Protein AF-A0A4R1ESP0-F1 (afdb_monomer)

Structure (mmCIF, N/CA/C/O backbone):
data_AF-A0A4R1ESP0-F1
#
_entry.id   AF-A0A4R1ESP0-F1
#
loop_
_atom_site.group_PDB
_atom_site.id
_atom_site.type_symbol
_atom_site.label_atom_id
_atom_site.label_alt_id
_atom_site.label_comp_id
_atom_site.label_asym_id
_atom_site.label_entity_id
_atom_site.label_seq_id
_atom_site.pdbx_PDB_ins_code
_atom_site.Cartn_x
_atom_site.Cartn_y
_atom_site.Cartn_z
_atom_site.occupancy
_atom_site.B_iso_or_equiv
_atom_site.auth_seq_id
_atom_site.auth_comp_id
_atom_site.auth_asym_id
_atom_site.auth_atom_id
_atom_site.pdbx_PDB_model_num
ATOM 1 N N . MET A 1 1 ? 16.775 32.752 41.815 1.00 28.47 1 MET A N 1
ATOM 2 C CA . MET A 1 1 ? 18.187 32.297 41.786 1.00 28.47 1 MET A CA 1
ATOM 3 C C . MET A 1 1 ? 18.233 30.816 42.140 1.00 28.47 1 MET A C 1
ATOM 5 O O . MET A 1 1 ? 17.431 30.456 42.991 1.00 28.47 1 MET A O 1
ATOM 9 N N . PRO A 1 2 ? 19.160 29.985 41.626 1.00 35.84 2 PRO A N 1
ATOM 10 C CA . PRO A 1 2 ? 20.101 30.168 40.523 1.00 35.84 2 PRO A CA 1
ATOM 11 C C . PRO A 1 2 ? 20.042 29.035 39.467 1.00 35.84 2 PRO A C 1
ATOM 13 O O . PRO A 1 2 ? 19.255 28.099 39.529 1.00 35.84 2 PRO A O 1
ATOM 16 N N . SER A 1 3 ? 20.911 29.221 38.482 1.00 27.38 3 SER A N 1
ATOM 17 C CA . SER A 1 3 ? 21.146 28.508 37.234 1.00 27.38 3 SER A CA 1
ATOM 18 C C . SER A 1 3 ? 22.164 27.353 37.352 1.00 27.38 3 SER A C 1
ATOM 20 O O . SER A 1 3 ? 23.021 27.380 38.230 1.00 27.38 3 SER A O 1
ATOM 22 N N . LEU A 1 4 ? 22.123 26.459 36.348 1.00 31.16 4 LEU A N 1
ATOM 23 C CA . LEU A 1 4 ? 23.195 25.604 35.793 1.00 31.16 4 LEU A CA 1
ATOM 24 C C . LEU A 1 4 ? 23.800 24.481 36.658 1.00 31.16 4 LEU A C 1
ATOM 26 O O . LEU A 1 4 ? 24.431 24.729 37.680 1.00 31.16 4 LEU A O 1
ATOM 30 N N . LYS A 1 5 ? 23.846 23.273 36.070 1.00 34.59 5 LYS A N 1
ATOM 31 C CA . LYS A 1 5 ? 25.120 22.552 35.881 1.00 34.59 5 LYS A CA 1
ATOM 32 C C . LYS A 1 5 ? 25.080 21.577 34.699 1.00 34.59 5 LYS A C 1
ATOM 34 O O . LYS A 1 5 ? 24.430 20.540 34.720 1.00 34.59 5 LYS A O 1
ATOM 39 N N . VAL A 1 6 ? 25.839 21.969 33.681 1.00 31.83 6 VAL A N 1
ATOM 40 C CA . VAL A 1 6 ? 26.374 21.171 32.576 1.00 31.83 6 VAL A CA 1
ATOM 41 C C . VAL A 1 6 ? 27.380 20.165 33.142 1.00 31.83 6 VAL A C 1
ATOM 43 O O . VAL A 1 6 ? 28.264 20.564 33.900 1.00 31.83 6 VAL A O 1
ATOM 46 N N . PHE A 1 7 ? 27.308 18.896 32.734 1.00 31.62 7 PHE A N 1
ATOM 47 C CA . PHE A 1 7 ? 28.414 17.951 32.908 1.00 31.62 7 PHE A CA 1
ATOM 48 C C . PHE A 1 7 ? 29.087 17.682 31.562 1.00 31.62 7 PHE A C 1
ATOM 50 O O . PHE A 1 7 ? 28.579 16.978 30.697 1.00 31.62 7 PHE A O 1
ATOM 57 N N . SER A 1 8 ? 30.261 18.294 31.417 1.00 28.61 8 SER A N 1
ATOM 58 C CA . SER A 1 8 ? 31.272 18.011 30.406 1.00 28.61 8 SER A CA 1
ATOM 59 C C . SER A 1 8 ? 32.359 17.166 31.065 1.00 28.61 8 SER A C 1
ATOM 61 O O . SER A 1 8 ? 32.953 17.608 32.053 1.00 28.61 8 SER A O 1
ATOM 63 N N . HIS A 1 9 ? 32.708 16.024 30.476 1.00 32.12 9 HIS A N 1
ATOM 64 C CA . HIS A 1 9 ? 33.985 15.367 30.746 1.00 32.12 9 HIS A CA 1
ATOM 65 C C . HIS A 1 9 ? 34.772 15.159 29.450 1.00 32.12 9 HIS A C 1
ATOM 67 O O . HIS A 1 9 ? 34.450 14.334 28.601 1.00 32.12 9 HIS A O 1
ATOM 73 N N . LYS A 1 10 ? 35.834 15.963 29.323 1.00 32.88 10 LYS A N 1
ATOM 74 C CA . LYS A 1 10 ? 36.959 15.775 28.407 1.00 32.88 10 LYS A CA 1
ATOM 75 C C . LYS A 1 10 ? 37.980 14.810 29.029 1.00 32.88 10 LYS A C 1
ATOM 77 O O . LYS A 1 10 ? 38.375 14.999 30.171 1.00 32.88 10 LYS A O 1
ATOM 82 N N . LYS A 1 11 ? 38.443 13.881 28.184 1.00 34.72 11 LYS A N 1
ATOM 83 C CA . LYS A 1 11 ? 39.825 13.401 27.930 1.00 34.72 11 LYS A CA 1
ATOM 84 C C . LYS A 1 11 ? 40.811 13.152 29.091 1.00 34.72 11 LYS A C 1
ATOM 86 O O . LYS A 1 11 ? 41.182 14.069 29.813 1.00 34.72 11 LYS A O 1
ATOM 91 N N . LYS A 1 12 ? 41.454 11.975 29.025 1.00 32.53 12 LYS A N 1
ATOM 92 C CA . LYS A 1 12 ? 42.849 11.697 29.444 1.00 32.53 12 LYS A CA 1
ATOM 93 C C . LYS A 1 12 ? 43.372 10.502 28.607 1.00 32.53 12 LYS A C 1
ATOM 95 O O . LYS A 1 12 ? 42.794 9.432 28.699 1.00 32.53 12 LYS A O 1
ATOM 100 N N . THR A 1 13 ? 44.052 10.714 27.472 1.00 32.06 13 THR A N 1
ATOM 101 C CA . THR A 1 13 ? 45.517 10.788 27.202 1.00 32.06 13 THR A CA 1
ATOM 102 C C . THR A 1 13 ? 46.357 9.516 27.423 1.00 32.06 13 THR A C 1
ATOM 104 O O . THR A 1 13 ? 46.515 9.108 28.567 1.00 32.06 13 THR A O 1
ATOM 107 N N . LYS A 1 14 ? 47.008 9.101 26.312 1.00 35.00 14 LYS A N 1
ATOM 108 C CA . LYS A 1 14 ? 48.384 8.570 26.100 1.00 35.00 14 LYS A CA 1
ATOM 109 C C . LYS A 1 14 ? 48.759 7.196 26.687 1.00 35.00 14 LYS A C 1
ATOM 111 O O . LYS A 1 14 ? 48.628 6.988 27.879 1.00 35.00 14 LYS A O 1
ATOM 116 N N . GLU A 1 15 ? 49.082 6.191 25.861 1.00 32.16 15 GLU A N 1
ATOM 117 C CA . GLU A 1 15 ? 50.295 5.968 25.022 1.00 32.16 15 GLU A CA 1
ATOM 118 C C . GLU A 1 15 ? 51.408 5.251 25.807 1.00 32.16 15 GLU A C 1
ATOM 120 O O . GLU A 1 15 ? 51.924 5.813 26.765 1.00 32.16 15 GLU A O 1
ATOM 125 N N . LEU A 1 16 ? 51.765 4.030 25.377 1.00 31.88 16 LEU A N 1
ATOM 126 C CA . LEU A 1 16 ? 53.093 3.400 25.457 1.00 31.88 16 LEU A CA 1
ATOM 127 C C . LEU A 1 16 ? 53.094 2.095 24.633 1.00 31.88 16 LEU A C 1
ATOM 129 O O . LEU A 1 16 ? 52.047 1.550 24.296 1.00 31.88 16 LEU A O 1
ATOM 133 N N . ALA A 1 17 ? 54.287 1.685 24.220 1.00 33.38 17 ALA A N 1
ATOM 134 C CA . ALA A 1 17 ? 54.609 1.156 22.902 1.00 33.38 17 ALA A CA 1
ATOM 135 C C . ALA A 1 17 ? 55.125 -0.299 22.908 1.00 33.38 17 ALA A C 1
ATOM 137 O O . ALA A 1 17 ? 55.622 -0.753 23.928 1.00 33.38 17 ALA A O 1
ATOM 138 N N . LYS A 1 18 ? 55.100 -0.908 21.704 1.00 32.44 18 LYS A N 1
ATOM 139 C CA . LYS A 1 18 ? 56.010 -1.925 21.110 1.00 32.44 18 LYS A CA 1
ATOM 140 C C . LYS A 1 18 ? 56.284 -3.232 21.880 1.00 32.44 18 LYS A C 1
ATOM 142 O O . LYS A 1 18 ? 56.893 -3.181 22.932 1.00 32.44 18 LYS A O 1
ATOM 147 N N . GLU A 1 19 ? 56.059 -4.385 21.229 1.00 28.55 19 GLU A N 1
ATOM 148 C CA . GLU A 1 19 ? 57.146 -5.203 20.639 1.00 28.55 19 GLU A CA 1
ATOM 149 C C . GLU A 1 19 ? 56.664 -6.416 19.806 1.00 28.55 19 GLU A C 1
ATOM 151 O O . GLU A 1 19 ? 55.601 -6.974 20.049 1.00 28.55 19 GLU A O 1
ATOM 156 N N . SER A 1 20 ? 57.538 -6.815 18.868 1.00 33.22 20 SER A N 1
ATOM 157 C CA . SER A 1 20 ? 57.688 -8.117 18.180 1.00 33.22 20 SER A CA 1
ATOM 158 C C . SER A 1 20 ? 56.810 -8.516 16.980 1.00 33.22 20 SER A C 1
ATOM 160 O O . SER A 1 20 ? 55.820 -9.229 17.078 1.00 33.22 20 SER A O 1
ATOM 162 N N . ALA A 1 21 ? 57.270 -8.060 15.810 1.00 30.75 21 ALA A N 1
ATOM 163 C CA . ALA A 1 21 ? 57.920 -8.839 14.740 1.00 30.75 21 ALA A CA 1
ATOM 164 C C . ALA A 1 21 ? 57.450 -10.269 14.357 1.00 30.75 21 ALA A C 1
ATOM 166 O O . ALA A 1 21 ? 57.444 -11.195 15.160 1.00 30.75 21 ALA A O 1
ATOM 167 N N . ASN A 1 22 ? 57.337 -10.416 13.027 1.00 28.16 22 ASN A N 1
ATOM 168 C CA . ASN A 1 22 ? 57.561 -11.592 12.171 1.00 28.16 22 ASN A CA 1
ATOM 169 C C . ASN A 1 22 ? 56.450 -12.645 12.027 1.00 28.16 22 ASN A C 1
ATOM 171 O O . ASN A 1 22 ? 56.360 -13.595 12.794 1.00 28.16 22 ASN A O 1
ATOM 175 N N . ASN A 1 23 ? 55.748 -12.590 10.887 1.00 30.38 23 ASN A N 1
ATOM 176 C CA . ASN A 1 23 ? 55.865 -13.673 9.905 1.00 30.38 23 ASN A CA 1
ATOM 177 C C . ASN A 1 23 ? 55.395 -13.249 8.506 1.00 30.38 23 ASN A C 1
ATOM 179 O O . ASN A 1 23 ? 54.219 -13.009 8.244 1.00 30.38 23 ASN A O 1
ATOM 183 N N . THR A 1 24 ? 56.363 -13.187 7.600 1.00 31.84 24 THR A N 1
ATOM 184 C CA . THR A 1 24 ? 56.217 -13.104 6.151 1.00 31.84 24 THR A CA 1
ATOM 185 C C . THR A 1 24 ? 55.880 -14.496 5.617 1.00 31.84 24 THR A C 1
ATOM 187 O O . THR A 1 24 ? 56.716 -15.392 5.673 1.00 31.84 24 THR A O 1
ATOM 190 N N . VAL A 1 25 ? 54.696 -14.675 5.028 1.00 35.34 25 VAL A N 1
ATOM 191 C CA . VAL A 1 25 ? 54.471 -15.731 4.031 1.00 35.34 25 VAL A CA 1
ATOM 192 C C . VAL A 1 25 ? 53.884 -15.084 2.789 1.00 35.34 25 VAL A C 1
ATOM 194 O O . VAL A 1 25 ? 52.720 -14.699 2.727 1.00 35.34 25 VAL A O 1
ATOM 197 N N . SER A 1 26 ? 54.760 -14.953 1.799 1.00 36.22 26 SER A N 1
ATOM 198 C CA . SER A 1 26 ? 54.426 -14.669 0.415 1.00 36.22 26 SER A CA 1
ATOM 199 C C . SER A 1 26 ? 53.521 -15.782 -0.111 1.00 36.22 26 SER A C 1
ATOM 201 O O . SER A 1 26 ? 53.930 -16.939 -0.191 1.00 36.22 26 SER A O 1
ATOM 203 N N . SER A 1 27 ? 52.288 -15.442 -0.472 1.00 33.88 27 SER A N 1
ATOM 204 C CA . SER A 1 27 ? 51.455 -16.280 -1.328 1.00 33.88 27 SER A CA 1
ATOM 205 C C . SER A 1 27 ? 50.802 -15.387 -2.380 1.00 33.88 27 SER A C 1
ATOM 207 O O . SER A 1 27 ? 50.109 -14.419 -2.079 1.00 33.88 27 SER A O 1
ATOM 209 N N . LYS A 1 28 ? 51.138 -15.678 -3.641 1.00 37.50 28 LYS A N 1
ATOM 210 C CA . LYS A 1 28 ? 50.575 -15.074 -4.853 1.00 37.50 28 LYS A CA 1
ATOM 211 C C . LYS A 1 28 ? 49.040 -15.045 -4.773 1.00 37.50 28 LYS A C 1
ATOM 213 O O . LYS A 1 28 ? 48.468 -16.043 -4.336 1.00 37.50 28 LYS A O 1
ATOM 218 N N . PRO A 1 29 ? 48.355 -14.004 -5.282 1.00 34.47 29 PRO A N 1
ATOM 219 C CA . PRO A 1 29 ? 46.924 -14.105 -5.501 1.00 34.47 29 PRO A CA 1
ATOM 220 C C . PRO A 1 29 ? 46.692 -15.055 -6.681 1.00 34.47 29 PRO A C 1
ATOM 222 O O . PRO A 1 29 ? 46.910 -14.714 -7.845 1.00 34.47 29 PRO A O 1
ATOM 225 N N . SER A 1 30 ? 46.296 -16.283 -6.360 1.00 34.91 30 SER A N 1
ATOM 226 C CA . SER A 1 30 ? 45.742 -17.231 -7.317 1.00 34.91 30 SER A CA 1
ATOM 227 C C . SER A 1 30 ? 44.470 -16.638 -7.912 1.00 34.91 30 SER A C 1
ATOM 229 O O . SER A 1 30 ? 43.507 -16.352 -7.202 1.00 34.91 30 SER A O 1
ATOM 231 N N . ILE A 1 31 ? 44.474 -16.461 -9.230 1.00 47.09 31 ILE A N 1
ATOM 232 C CA . ILE A 1 31 ? 43.296 -16.126 -10.024 1.00 47.09 31 ILE A CA 1
ATOM 233 C C . ILE A 1 31 ? 42.373 -17.352 -10.004 1.00 47.09 31 ILE A C 1
ATOM 235 O O . ILE A 1 31 ? 42.454 -18.242 -10.841 1.00 47.09 31 ILE A O 1
ATOM 239 N N . SER A 1 32 ? 41.502 -17.406 -9.007 1.00 40.41 32 SER A N 1
ATOM 240 C CA . SER A 1 32 ? 40.233 -18.128 -9.040 1.00 40.41 32 SER A CA 1
ATOM 241 C C . SER A 1 32 ? 39.249 -17.151 -8.404 1.00 40.41 32 SER A C 1
ATOM 243 O O . SER A 1 32 ? 39.500 -16.678 -7.305 1.00 40.41 32 SER A O 1
ATOM 245 N N . ASN A 1 33 ? 38.154 -16.730 -9.022 1.00 47.25 33 ASN A N 1
ATOM 246 C CA . ASN A 1 33 ? 37.056 -17.619 -9.338 1.00 47.25 33 ASN A CA 1
ATOM 247 C C . ASN A 1 33 ? 36.011 -16.825 -10.159 1.00 47.25 33 ASN A C 1
ATOM 249 O O . ASN A 1 33 ? 35.092 -16.231 -9.601 1.00 47.25 33 ASN A O 1
ATOM 253 N N . SER A 1 34 ? 36.160 -16.757 -11.489 1.00 47.16 34 SER A N 1
ATOM 254 C CA . SER A 1 34 ? 35.181 -16.058 -12.352 1.00 47.16 34 SER A CA 1
ATOM 255 C C . SER A 1 34 ? 33.814 -16.763 -12.374 1.00 47.16 34 SER A C 1
ATOM 257 O O . SER A 1 34 ? 32.800 -16.128 -12.654 1.00 47.16 34 SER A O 1
ATOM 259 N N . ASN A 1 35 ? 33.775 -18.054 -12.030 1.00 45.94 35 ASN A N 1
ATOM 260 C CA . ASN A 1 35 ? 32.562 -18.867 -12.067 1.00 45.94 35 ASN A CA 1
ATOM 261 C C . ASN A 1 35 ? 31.678 -18.675 -10.824 1.00 45.94 35 ASN A C 1
ATOM 263 O O . ASN A 1 35 ? 30.461 -18.650 -10.975 1.00 45.94 35 ASN A O 1
ATOM 267 N N . ASN A 1 36 ? 32.251 -18.441 -9.634 1.00 45.34 36 ASN A N 1
ATOM 268 C CA . ASN A 1 36 ? 31.446 -18.058 -8.462 1.00 45.34 36 ASN A CA 1
ATOM 269 C C . ASN A 1 36 ? 30.849 -16.659 -8.617 1.00 45.34 36 ASN A C 1
ATOM 271 O O . ASN A 1 36 ? 29.662 -16.498 -8.379 1.00 45.34 36 ASN A O 1
ATOM 275 N N . LEU A 1 37 ? 31.605 -15.688 -9.147 1.00 46.28 37 LEU A N 1
ATOM 276 C CA . LEU A 1 37 ? 31.063 -14.347 -9.389 1.00 46.28 37 LEU A CA 1
ATOM 277 C C . LEU A 1 37 ? 29.878 -14.372 -10.367 1.00 46.28 37 LEU A C 1
ATOM 279 O O . LEU A 1 37 ? 28.901 -13.669 -10.161 1.00 46.28 37 LEU A O 1
ATOM 283 N N . LYS A 1 38 ? 29.933 -15.197 -11.422 1.00 40.41 38 LYS A N 1
ATOM 284 C CA . LYS A 1 38 ? 28.825 -15.346 -12.383 1.00 40.41 38 LYS A CA 1
ATOM 285 C C . LYS A 1 38 ? 27.602 -16.041 -11.785 1.00 40.41 38 LYS A C 1
ATOM 287 O O . LYS A 1 38 ? 26.488 -15.679 -12.144 1.00 40.41 38 LYS A O 1
ATOM 292 N N . ASN A 1 39 ? 27.797 -17.004 -10.887 1.00 44.19 39 ASN A N 1
ATOM 293 C CA . ASN A 1 39 ? 26.696 -17.677 -10.197 1.00 44.19 39 ASN A CA 1
ATOM 294 C C . ASN A 1 39 ? 26.052 -16.769 -9.141 1.00 44.19 39 ASN A C 1
ATOM 296 O O . ASN A 1 39 ? 24.829 -16.737 -9.050 1.00 44.19 39 ASN A O 1
ATOM 300 N N . ASP A 1 40 ? 26.848 -15.958 -8.442 1.00 49.91 40 ASP A N 1
ATOM 301 C CA . ASP A 1 40 ? 26.355 -14.936 -7.518 1.00 49.91 40 ASP A CA 1
ATOM 302 C C . ASP A 1 40 ? 25.600 -13.837 -8.281 1.00 49.91 40 ASP A C 1
ATOM 304 O O . ASP A 1 40 ? 24.477 -13.501 -7.915 1.00 49.91 40 ASP A O 1
ATOM 308 N N . ILE A 1 41 ? 26.146 -13.357 -9.408 1.00 48.94 41 ILE A N 1
ATOM 309 C CA . ILE A 1 41 ? 25.494 -12.381 -10.299 1.00 48.94 41 ILE A CA 1
ATOM 310 C C . ILE A 1 41 ? 24.185 -12.946 -10.871 1.00 48.94 41 ILE A C 1
ATOM 312 O O . ILE A 1 41 ? 23.177 -12.247 -10.857 1.00 48.94 41 ILE A O 1
ATOM 316 N N . ASN A 1 42 ? 24.160 -14.209 -11.310 1.00 44.03 42 ASN A N 1
ATOM 317 C CA . ASN A 1 42 ? 22.938 -14.862 -11.792 1.00 44.03 42 ASN A CA 1
ATOM 318 C C . ASN A 1 42 ? 21.911 -15.114 -10.675 1.00 44.03 42 ASN A C 1
ATOM 320 O O . ASN A 1 42 ? 20.721 -15.131 -10.966 1.00 44.03 42 ASN A O 1
ATOM 324 N N . SER A 1 43 ? 22.338 -15.268 -9.414 1.00 48.41 43 SER A N 1
ATOM 325 C CA . SER A 1 43 ? 21.419 -15.331 -8.265 1.00 48.41 43 SER A CA 1
ATOM 326 C C . SER A 1 43 ? 20.850 -13.956 -7.871 1.00 48.41 43 SER A C 1
ATOM 328 O O . SER A 1 43 ? 19.800 -13.888 -7.243 1.00 48.41 43 SER A O 1
ATOM 330 N N . ILE A 1 44 ? 21.516 -12.868 -8.284 1.00 53.06 44 ILE A N 1
ATOM 331 C CA . ILE A 1 44 ? 21.120 -11.465 -8.051 1.00 53.06 44 ILE A CA 1
ATOM 332 C C . ILE A 1 44 ? 20.306 -10.893 -9.235 1.00 53.06 44 ILE A C 1
ATOM 334 O O . ILE A 1 44 ? 19.610 -9.885 -9.100 1.00 53.06 44 ILE A O 1
ATOM 338 N N . LEU A 1 45 ? 20.353 -11.534 -10.407 1.00 54.47 45 LEU A N 1
ATOM 339 C CA . LEU A 1 45 ? 19.563 -11.172 -11.585 1.00 54.47 45 LEU A CA 1
ATOM 340 C C . LEU A 1 45 ? 18.108 -11.623 -11.399 1.00 54.47 45 LEU A C 1
ATOM 342 O O . LEU A 1 45 ? 17.712 -12.713 -11.812 1.00 54.47 45 LEU A O 1
ATOM 346 N N . HIS A 1 46 ? 17.287 -10.757 -10.802 1.00 67.69 46 HIS A N 1
ATOM 347 C CA . HIS A 1 46 ? 15.839 -10.936 -10.829 1.00 67.69 46 HIS A CA 1
ATOM 348 C C . HIS A 1 46 ? 15.381 -10.939 -12.286 1.00 67.69 46 HIS A C 1
ATOM 350 O O . HIS A 1 46 ? 15.556 -9.960 -13.011 1.00 67.69 46 HIS A O 1
ATOM 356 N N . THR A 1 47 ? 14.840 -12.066 -12.733 1.00 82.38 47 THR A N 1
ATOM 357 C CA . THR A 1 47 ? 14.308 -12.225 -14.084 1.00 82.38 47 THR A CA 1
ATOM 358 C C . THR A 1 47 ? 12.890 -11.672 -14.163 1.00 82.38 47 THR A C 1
ATOM 360 O O . THR A 1 47 ? 12.216 -11.458 -13.154 1.00 82.38 47 THR A O 1
ATOM 363 N N . TYR A 1 48 ? 12.441 -11.389 -15.383 1.00 88.00 48 TYR A N 1
ATOM 364 C CA . TYR A 1 48 ? 11.069 -10.958 -15.610 1.00 88.00 48 TYR A CA 1
ATOM 365 C C . TYR A 1 48 ? 10.087 -12.071 -15.203 1.00 88.00 48 TYR A C 1
ATOM 367 O O . TYR A 1 48 ? 10.211 -13.201 -15.671 1.00 88.00 48 TYR A O 1
ATOM 375 N N . ASP A 1 49 ? 9.088 -11.739 -14.387 1.00 91.94 49 ASP A N 1
ATOM 376 C CA . ASP A 1 49 ? 8.017 -12.630 -13.950 1.00 91.94 49 ASP A CA 1
ATOM 377 C C . ASP A 1 49 ? 6.670 -12.125 -14.484 1.00 91.94 49 ASP A C 1
ATOM 379 O O . ASP A 1 49 ? 6.171 -11.063 -14.109 1.00 91.94 49 ASP A O 1
ATOM 383 N N . VAL A 1 50 ? 6.058 -12.928 -15.355 1.00 91.38 50 VAL A N 1
ATOM 384 C CA . VAL A 1 50 ? 4.751 -12.651 -15.971 1.00 91.38 50 VAL A CA 1
ATOM 385 C C . VAL A 1 50 ? 3.604 -12.577 -1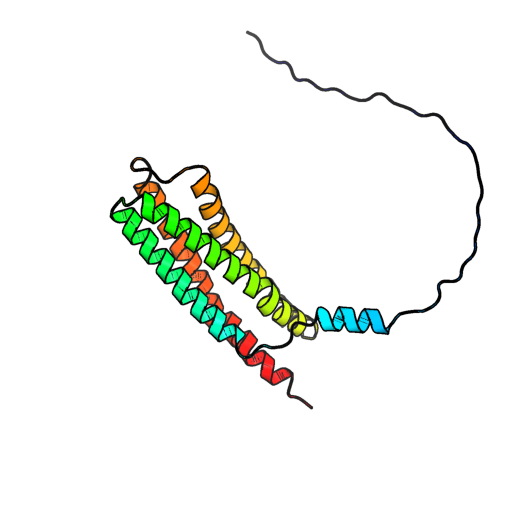4.960 1.00 91.38 50 VAL A C 1
ATOM 387 O O . VAL A 1 50 ? 2.599 -11.929 -15.243 1.00 91.38 50 VAL A O 1
ATOM 390 N N . SER A 1 51 ? 3.733 -13.244 -13.812 1.00 94.19 51 SER A N 1
ATOM 391 C CA . SER A 1 51 ? 2.696 -13.336 -12.780 1.00 94.19 51 SER A CA 1
ATOM 392 C C . SER A 1 51 ? 2.783 -12.227 -11.732 1.00 94.19 51 SER A C 1
ATOM 394 O O . SER A 1 51 ? 1.789 -11.957 -11.060 1.00 94.19 51 SER A O 1
ATOM 396 N N . LEU A 1 52 ? 3.930 -11.539 -11.640 1.00 95.81 52 LEU A N 1
ATOM 397 C CA . LEU A 1 52 ? 4.219 -10.564 -10.586 1.00 95.81 52 LEU A CA 1
ATOM 398 C C . LEU A 1 52 ? 3.160 -9.467 -10.498 1.00 95.81 52 LEU A C 1
ATOM 400 O O . LEU A 1 52 ? 2.656 -9.191 -9.418 1.00 95.81 52 LEU A O 1
ATOM 404 N N . ILE A 1 53 ? 2.797 -8.861 -11.629 1.00 97.00 53 ILE A N 1
ATOM 405 C CA . ILE A 1 53 ? 1.834 -7.756 -11.609 1.00 97.00 53 ILE A CA 1
ATOM 406 C C . ILE A 1 53 ? 0.447 -8.224 -11.163 1.00 97.00 53 ILE A C 1
ATOM 408 O O . ILE A 1 53 ? -0.201 -7.523 -10.400 1.00 97.00 53 ILE A O 1
ATOM 412 N N . GLY A 1 54 ? 0.010 -9.412 -11.588 1.00 97.25 54 GLY A N 1
ATOM 413 C CA . GLY A 1 54 ? -1.280 -9.948 -11.149 1.00 97.25 54 GLY A CA 1
ATOM 414 C C . GLY A 1 54 ? -1.310 -10.247 -9.647 1.00 97.25 54 GLY A C 1
ATOM 415 O O . GLY A 1 54 ? -2.342 -10.055 -9.013 1.00 97.25 54 GLY A O 1
ATOM 416 N N . ALA A 1 55 ? -0.181 -10.677 -9.073 1.00 97.56 55 ALA A N 1
ATOM 417 C CA . ALA A 1 55 ? -0.053 -10.857 -7.629 1.00 97.56 55 ALA A CA 1
ATOM 418 C C . ALA A 1 55 ? -0.145 -9.513 -6.885 1.00 97.56 55 ALA A C 1
ATOM 420 O O . ALA A 1 55 ? -0.973 -9.381 -5.994 1.00 97.56 55 ALA A O 1
ATOM 421 N N . LEU A 1 56 ? 0.610 -8.498 -7.319 1.00 98.25 56 LEU A N 1
ATOM 422 C CA . LEU A 1 56 ? 0.598 -7.168 -6.697 1.00 98.25 56 LEU A CA 1
ATOM 423 C C . LEU A 1 56 ? -0.769 -6.462 -6.808 1.00 98.25 56 LEU A C 1
ATOM 425 O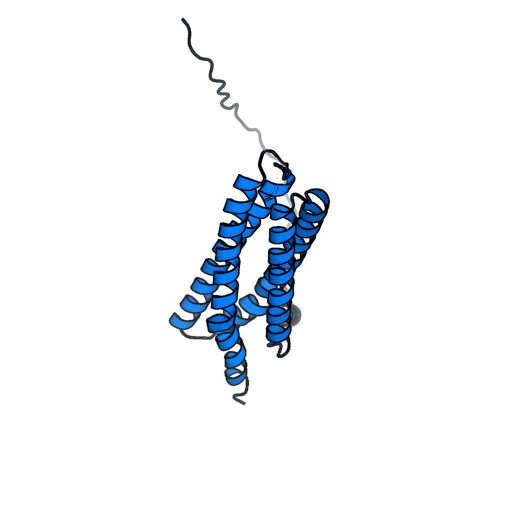 O . LEU A 1 56 ? -1.242 -5.863 -5.848 1.00 98.25 56 LEU A O 1
ATOM 429 N N . GLU A 1 57 ? -1.449 -6.578 -7.954 1.00 98.44 57 GLU A N 1
ATOM 430 C CA . GLU A 1 57 ? -2.822 -6.074 -8.133 1.00 98.44 57 GLU A CA 1
ATOM 431 C C . GLU A 1 57 ? -3.804 -6.783 -7.174 1.00 98.44 57 GLU A C 1
ATOM 433 O O . GLU A 1 57 ? -4.724 -6.163 -6.637 1.00 98.44 57 GLU A O 1
ATOM 438 N N . ASN A 1 58 ? -3.612 -8.080 -6.909 1.00 98.31 58 ASN A N 1
ATOM 439 C CA . ASN A 1 58 ? -4.407 -8.795 -5.912 1.00 98.31 58 ASN A CA 1
ATOM 440 C C . ASN A 1 58 ? -4.085 -8.336 -4.480 1.00 98.31 58 ASN A C 1
ATOM 442 O O . ASN A 1 58 ? -5.010 -8.162 -3.685 1.00 98.31 58 ASN A O 1
ATOM 446 N N . ASP A 1 59 ? -2.815 -8.085 -4.162 1.00 98.38 59 ASP A N 1
ATOM 447 C CA . ASP A 1 59 ? -2.401 -7.553 -2.860 1.00 98.38 59 ASP A CA 1
ATOM 448 C C . ASP A 1 59 ? -3.058 -6.187 -2.601 1.00 98.38 59 ASP A C 1
ATOM 450 O O . ASP A 1 59 ? -3.634 -5.972 -1.532 1.00 98.38 59 ASP A O 1
ATOM 454 N N . HIS A 1 60 ? -3.123 -5.303 -3.607 1.00 98.56 60 HIS A N 1
ATOM 455 C CA . HIS A 1 60 ? -3.861 -4.035 -3.519 1.00 98.56 60 HIS A CA 1
ATOM 456 C C . HIS A 1 60 ? -5.332 -4.224 -3.129 1.00 98.56 60 HIS A C 1
ATOM 458 O O . HIS A 1 60 ? -5.853 -3.492 -2.281 1.00 98.56 60 HIS A O 1
ATOM 464 N N . ILE A 1 61 ? -6.015 -5.213 -3.717 1.00 98.44 61 ILE A N 1
ATOM 465 C CA . ILE A 1 61 ? -7.415 -5.518 -3.392 1.00 98.44 61 ILE A CA 1
ATOM 466 C C . ILE A 1 61 ? -7.545 -5.910 -1.917 1.00 98.44 61 ILE A C 1
ATOM 468 O O . ILE A 1 61 ? -8.439 -5.402 -1.231 1.00 98.44 61 ILE A O 1
ATOM 472 N N . GLN A 1 62 ? -6.658 -6.777 -1.419 1.00 98.44 62 GLN A N 1
ATOM 473 C CA . GLN A 1 62 ? -6.692 -7.237 -0.027 1.00 98.44 62 GLN A CA 1
ATOM 474 C C . GLN A 1 62 ? -6.373 -6.108 0.955 1.00 98.44 62 GLN A C 1
ATOM 476 O O . GLN A 1 62 ? -7.118 -5.889 1.914 1.00 98.44 62 GLN A O 1
ATOM 481 N N . ILE A 1 63 ? -5.331 -5.325 0.678 1.00 98.38 63 ILE A N 1
ATOM 482 C CA . ILE A 1 63 ? -4.924 -4.183 1.503 1.00 98.38 63 ILE A CA 1
ATOM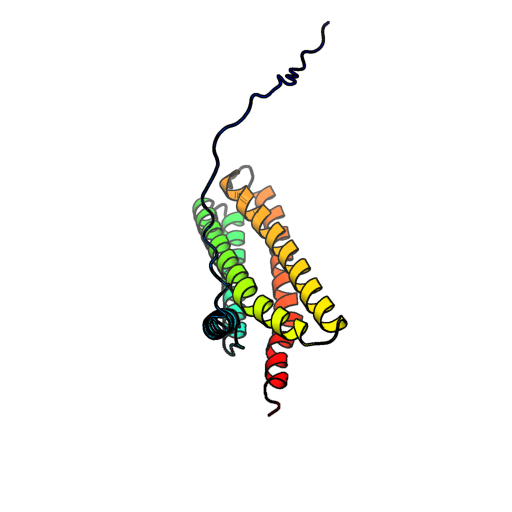 483 C C . ILE A 1 63 ? -6.060 -3.150 1.582 1.00 98.38 63 ILE A C 1
ATOM 485 O O . ILE A 1 63 ? -6.423 -2.704 2.675 1.00 98.38 63 ILE A O 1
ATOM 489 N N . MET A 1 64 ? -6.703 -2.818 0.457 1.00 98.44 64 MET A N 1
ATOM 490 C CA . MET A 1 64 ? -7.843 -1.891 0.448 1.00 98.44 64 MET A CA 1
ATOM 491 C C . MET A 1 64 ? -9.091 -2.467 1.129 1.00 98.44 64 MET A C 1
ATOM 493 O O . MET A 1 64 ? -9.891 -1.714 1.693 1.00 98.44 64 MET A O 1
ATOM 497 N N . ALA A 1 65 ? -9.291 -3.787 1.103 1.00 98.62 65 ALA A N 1
ATOM 498 C CA . ALA A 1 65 ? -10.363 -4.431 1.857 1.00 98.62 65 ALA A CA 1
ATOM 499 C C . ALA A 1 65 ? -10.132 -4.313 3.373 1.00 98.62 65 ALA A C 1
ATOM 501 O O . ALA A 1 65 ? -11.048 -3.914 4.100 1.00 98.62 65 ALA A O 1
ATOM 502 N N . LEU A 1 66 ? -8.906 -4.573 3.840 1.00 98.25 66 LEU A N 1
ATOM 503 C CA . LEU A 1 66 ? -8.506 -4.407 5.241 1.00 98.25 66 LEU A CA 1
ATOM 504 C C . LEU A 1 66 ? -8.633 -2.949 5.698 1.00 98.25 66 LEU A C 1
ATOM 506 O O . LEU A 1 66 ? -9.209 -2.689 6.754 1.00 98.25 66 LEU A O 1
ATOM 510 N N . TYR A 1 67 ? -8.209 -1.993 4.868 1.00 98.06 67 TYR A N 1
ATOM 511 C CA . TYR A 1 67 ? -8.388 -0.564 5.127 1.00 98.06 67 TYR A CA 1
ATOM 512 C C . TYR A 1 67 ? -9.862 -0.197 5.370 1.00 98.06 67 TYR A C 1
ATOM 514 O O . TYR A 1 67 ? -10.214 0.418 6.381 1.00 98.06 67 TYR A O 1
ATOM 522 N N . ARG A 1 68 ? -10.763 -0.626 4.475 1.00 98.50 68 ARG A N 1
ATOM 523 C CA . ARG A 1 68 ? -12.207 -0.356 4.599 1.00 98.50 68 ARG A CA 1
ATOM 524 C C . ARG A 1 68 ? -12.823 -1.045 5.819 1.00 98.50 68 ARG A C 1
ATOM 526 O O . ARG A 1 68 ? -13.693 -0.457 6.466 1.00 98.50 68 ARG A O 1
ATOM 533 N N . LYS A 1 69 ? -12.375 -2.264 6.138 1.00 98.38 69 LYS A N 1
ATOM 534 C CA . LYS A 1 69 ? -12.787 -3.024 7.329 1.00 98.38 69 LYS A CA 1
ATOM 535 C C . LYS A 1 69 ? -12.394 -2.285 8.612 1.00 98.38 69 LYS A C 1
ATOM 537 O O . LYS A 1 69 ? -13.273 -2.023 9.431 1.00 98.38 69 LYS A O 1
ATOM 542 N N . ALA A 1 70 ? -11.138 -1.853 8.728 1.00 96.12 70 ALA A N 1
ATOM 543 C CA . ALA A 1 70 ? -10.651 -1.060 9.858 1.00 96.12 70 ALA A CA 1
ATOM 544 C C . ALA A 1 70 ? -11.418 0.265 9.994 1.00 96.12 70 ALA A C 1
ATOM 546 O O . ALA A 1 70 ? -11.891 0.607 11.074 1.00 96.12 70 ALA A O 1
ATOM 547 N N . LEU A 1 71 ? -11.656 0.975 8.886 1.00 96.81 71 LEU A N 1
ATOM 548 C CA . LEU A 1 71 ? -12.4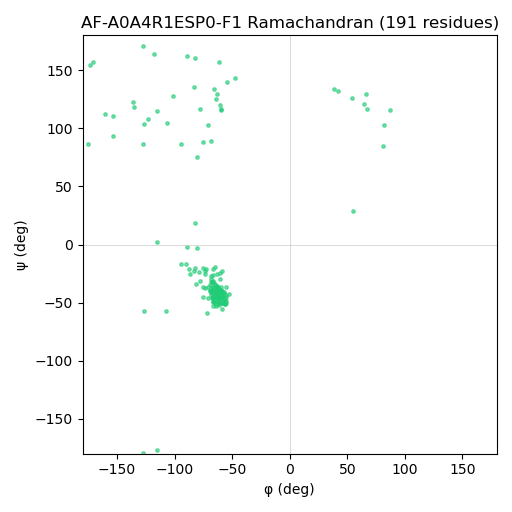72 2.192 8.881 1.00 96.81 71 LEU A CA 1
ATOM 549 C C . LEU A 1 71 ? -13.890 1.963 9.426 1.00 96.81 71 LEU A C 1
ATOM 551 O O . LEU A 1 71 ? -14.432 2.818 10.127 1.00 96.81 71 LEU A O 1
ATOM 555 N N . LYS A 1 72 ? -14.521 0.839 9.069 1.00 98.00 72 LYS A N 1
ATOM 556 C CA . LYS A 1 72 ? -15.854 0.474 9.562 1.00 98.00 72 LYS A CA 1
ATOM 557 C C . LYS A 1 72 ? -15.822 0.190 11.063 1.00 98.00 72 LYS A C 1
ATOM 559 O O . LYS A 1 72 ? -16.616 0.782 11.785 1.00 98.00 72 LYS A O 1
ATOM 564 N N . GLN A 1 73 ? -14.882 -0.633 11.520 1.00 96.25 73 GLN A N 1
ATOM 565 C CA . GLN A 1 73 ? -14.721 -0.978 12.937 1.00 96.25 73 GLN A CA 1
ATOM 566 C C . GLN A 1 73 ? -14.438 0.255 13.797 1.00 96.25 73 GLN A C 1
ATOM 568 O O . GLN A 1 73 ? -15.038 0.414 14.854 1.00 96.25 73 GLN A O 1
ATOM 573 N N . ALA A 1 74 ? -13.602 1.176 13.310 1.00 94.12 74 ALA A N 1
ATOM 574 C CA . ALA A 1 74 ? -13.322 2.430 13.996 1.00 94.12 74 ALA A CA 1
ATOM 575 C C . ALA A 1 74 ? -14.580 3.301 14.162 1.00 94.12 74 ALA A C 1
ATOM 577 O O . ALA A 1 74 ? -14.844 3.796 15.254 1.00 94.12 74 ALA A O 1
ATOM 578 N N . ARG A 1 75 ? -15.411 3.429 13.116 1.00 95.56 75 ARG A N 1
ATOM 579 C CA . ARG A 1 75 ? -16.700 4.149 13.198 1.00 95.56 75 ARG A CA 1
ATOM 580 C C . ARG A 1 75 ? -17.703 3.481 14.136 1.00 95.56 75 ARG A C 1
ATOM 582 O O . ARG A 1 75 ? -18.489 4.166 14.779 1.00 95.56 75 ARG A O 1
ATOM 589 N N . GLU A 1 76 ? -17.684 2.155 14.192 1.00 96.50 76 GLU A N 1
ATOM 590 C CA . GLU A 1 76 ? -18.530 1.351 15.081 1.00 96.50 76 GLU A CA 1
ATOM 591 C C . GLU A 1 76 ? -17.977 1.280 16.514 1.00 96.50 76 GLU A C 1
ATOM 593 O O . GLU A 1 76 ? -18.629 0.710 17.385 1.00 96.50 76 GLU A O 1
ATOM 598 N N . LYS A 1 77 ? -16.799 1.874 16.766 1.00 94.44 77 LYS A N 1
ATOM 599 C CA . LYS A 1 77 ? -16.047 1.788 18.027 1.00 94.44 77 LYS A CA 1
ATOM 600 C C . LYS A 1 77 ? -15.770 0.344 18.468 1.00 94.44 77 LYS A C 1
ATOM 602 O O . LYS A 1 77 ? -15.603 0.068 19.652 1.00 94.44 77 LYS A O 1
ATOM 607 N N . ASP A 1 78 ? -15.664 -0.580 17.514 1.00 94.81 78 ASP A N 1
ATOM 608 C CA . ASP A 1 78 ? -15.224 -1.955 17.755 1.00 94.81 78 ASP A CA 1
ATOM 609 C C . ASP A 1 78 ? -13.692 -1.996 17.846 1.00 94.81 78 ASP A C 1
ATOM 611 O O . ASP A 1 78 ? -12.982 -2.366 16.907 1.00 94.81 78 ASP A O 1
ATOM 615 N N . ILE A 1 79 ? -13.179 -1.535 18.988 1.00 90.56 79 ILE A N 1
ATOM 616 C CA . ILE A 1 79 ? -11.747 -1.321 19.218 1.00 90.56 79 ILE A CA 1
ATOM 617 C C . ILE A 1 79 ? -10.947 -2.628 19.142 1.00 90.56 79 ILE A C 1
ATOM 619 O O . ILE A 1 79 ? -9.843 -2.644 18.599 1.00 90.56 79 ILE A O 1
ATOM 623 N N . VAL A 1 80 ? -11.496 -3.733 19.653 1.00 91.25 80 VAL A N 1
ATOM 624 C CA . VAL A 1 80 ? -10.800 -5.029 19.668 1.00 91.25 80 VAL A CA 1
ATOM 625 C C . VAL A 1 80 ? -10.604 -5.538 18.242 1.00 91.25 80 VAL A C 1
ATOM 627 O O . VAL A 1 80 ? -9.483 -5.868 17.850 1.00 91.25 80 VAL A O 1
ATOM 630 N N . SER A 1 81 ? -11.667 -5.550 17.434 1.00 94.94 81 SER A N 1
ATOM 631 C CA . SER A 1 81 ? -11.561 -6.005 16.046 1.00 94.94 81 SER A CA 1
ATOM 632 C C . SER A 1 81 ? -10.743 -5.044 15.182 1.00 94.94 81 SER A C 1
ATOM 634 O O . SER A 1 81 ? -10.054 -5.491 14.259 1.00 94.94 81 SER A O 1
ATOM 636 N N . LEU A 1 82 ? -10.788 -3.740 15.485 1.00 93.12 82 LEU A N 1
ATOM 637 C CA . LEU A 1 82 ? -9.951 -2.730 14.840 1.00 93.12 82 LEU A CA 1
ATOM 638 C C . LEU A 1 82 ? -8.465 -3.038 15.036 1.00 93.12 82 LEU A C 1
ATOM 640 O O . LEU A 1 82 ? -7.728 -3.084 14.056 1.00 93.12 82 LEU A O 1
ATOM 644 N N . GLN A 1 83 ? -8.026 -3.295 16.271 1.00 89.94 83 GLN A N 1
ATOM 645 C CA . GLN A 1 83 ? -6.617 -3.584 16.562 1.00 89.94 83 GLN A CA 1
ATOM 646 C C . GLN A 1 83 ? -6.115 -4.815 15.798 1.00 89.94 83 GLN A C 1
ATOM 648 O O . GLN A 1 83 ? -5.053 -4.760 15.181 1.00 89.94 83 GLN A O 1
ATOM 653 N N . LEU A 1 84 ? -6.900 -5.896 15.768 1.00 92.31 84 LEU A N 1
ATOM 654 C CA . LEU A 1 84 ? -6.557 -7.095 14.995 1.00 92.31 84 LEU A CA 1
ATOM 655 C C . LEU A 1 84 ? -6.448 -6.791 13.495 1.00 92.31 84 LEU A C 1
ATOM 657 O O . LEU A 1 84 ? -5.485 -7.188 12.845 1.00 92.31 84 LEU A O 1
ATOM 661 N N . THR A 1 85 ? -7.395 -6.021 12.959 1.00 95.31 85 THR A N 1
ATOM 662 C CA . THR A 1 85 ? -7.407 -5.657 11.535 1.00 95.31 85 THR A CA 1
ATOM 663 C C . THR A 1 85 ? -6.242 -4.733 11.169 1.00 95.31 85 THR A C 1
ATOM 665 O O . THR A 1 85 ? -5.714 -4.831 10.066 1.00 95.31 85 THR A O 1
ATOM 668 N N . LEU A 1 86 ? -5.795 -3.862 12.079 1.00 92.69 86 LEU A N 1
ATOM 669 C CA . LEU A 1 86 ? -4.611 -3.021 11.869 1.00 92.69 86 LEU A CA 1
ATOM 670 C C . LEU A 1 86 ? -3.315 -3.838 11.828 1.00 92.69 86 LEU A C 1
ATOM 672 O O . LEU A 1 86 ? -2.436 -3.530 11.026 1.00 92.69 86 LEU A O 1
ATOM 676 N N . VAL A 1 87 ? -3.206 -4.892 12.642 1.00 91.69 87 VAL A N 1
ATOM 677 C CA . VAL A 1 87 ? -2.069 -5.827 12.586 1.00 91.69 87 VAL A CA 1
ATOM 678 C C . VAL A 1 87 ? -2.057 -6.592 11.260 1.00 91.69 87 VAL A C 1
ATOM 680 O O . VAL A 1 87 ? -1.008 -6.685 10.619 1.00 91.69 87 VAL A O 1
ATOM 683 N N . GLU A 1 88 ? -3.216 -7.094 10.823 1.00 95.25 88 GLU A N 1
ATOM 684 C CA . GLU A 1 88 ? -3.378 -7.739 9.511 1.00 95.25 88 GLU A CA 1
ATOM 685 C C . GLU A 1 88 ? -2.987 -6.778 8.378 1.00 95.25 88 GLU A C 1
ATOM 687 O O . GLU A 1 88 ? -2.135 -7.104 7.556 1.00 95.25 88 GLU A O 1
ATOM 692 N N . PHE A 1 89 ? -3.528 -5.555 8.379 1.00 95.56 89 PHE A N 1
ATOM 693 C CA . PHE A 1 89 ? -3.206 -4.522 7.392 1.00 95.56 89 PHE A CA 1
ATOM 694 C C . PHE A 1 89 ? -1.706 -4.218 7.339 1.00 95.56 89 PHE A C 1
ATOM 696 O O . PHE A 1 89 ? -1.128 -4.175 6.256 1.00 95.56 89 PHE A O 1
ATOM 703 N N . ALA A 1 90 ? -1.063 -4.027 8.494 1.00 92.38 90 ALA A N 1
ATOM 704 C CA . ALA A 1 90 ? 0.367 -3.746 8.556 1.00 92.38 90 ALA A CA 1
ATOM 705 C C . ALA A 1 90 ? 1.205 -4.899 7.986 1.00 92.38 90 ALA A C 1
ATOM 707 O O . ALA A 1 90 ? 2.208 -4.656 7.315 1.00 92.38 90 ALA A O 1
ATOM 708 N N . THR A 1 91 ? 0.782 -6.139 8.231 1.00 94.06 91 THR A N 1
ATOM 709 C CA . THR A 1 91 ? 1.446 -7.347 7.726 1.00 94.06 91 THR A CA 1
ATOM 710 C C . THR A 1 91 ? 1.332 -7.431 6.207 1.00 94.06 91 THR A C 1
ATOM 712 O O . THR A 1 91 ? 2.356 -7.507 5.532 1.00 94.06 91 THR A O 1
ATOM 715 N N . GLU A 1 92 ? 0.117 -7.331 5.662 1.00 97.00 92 GLU A N 1
ATOM 716 C CA . GLU A 1 92 ? -0.109 -7.389 4.212 1.00 97.00 92 GLU A CA 1
ATOM 717 C C . GLU A 1 92 ? 0.593 -6.241 3.482 1.00 97.00 92 GLU A C 1
ATOM 719 O O . GLU A 1 92 ? 1.276 -6.460 2.484 1.00 97.00 92 GLU A O 1
ATOM 724 N N . PHE A 1 93 ? 0.521 -5.020 4.023 1.00 96.25 93 PHE A N 1
ATOM 725 C CA . PHE A 1 93 ? 1.236 -3.884 3.448 1.00 96.25 93 PHE A CA 1
ATOM 726 C C . PHE A 1 93 ? 2.756 -4.098 3.477 1.00 96.25 93 PHE A C 1
ATOM 728 O O . PHE A 1 93 ? 3.429 -3.837 2.486 1.00 96.25 93 PHE A O 1
ATOM 735 N N . THR A 1 94 ? 3.315 -4.624 4.572 1.00 95.06 94 THR A N 1
ATOM 736 C CA . THR A 1 94 ? 4.756 -4.924 4.655 1.00 95.06 94 THR A CA 1
ATOM 737 C C . THR A 1 94 ? 5.180 -5.949 3.608 1.00 95.06 94 THR A C 1
ATOM 739 O O . THR A 1 94 ? 6.174 -5.727 2.915 1.00 95.06 94 THR A O 1
ATOM 742 N N . ASN A 1 95 ? 4.418 -7.035 3.467 1.00 96.19 95 ASN A N 1
ATOM 743 C CA . ASN A 1 95 ? 4.691 -8.080 2.483 1.00 96.19 95 ASN A CA 1
ATOM 744 C C . ASN A 1 95 ? 4.652 -7.517 1.055 1.00 96.19 95 ASN A C 1
ATOM 746 O O . ASN A 1 95 ? 5.575 -7.759 0.278 1.00 96.19 95 ASN A O 1
ATOM 750 N N . HIS A 1 96 ? 3.640 -6.705 0.734 1.00 97.50 96 HIS A N 1
ATOM 751 C CA . HIS A 1 96 ? 3.519 -6.028 -0.561 1.00 97.50 96 HIS A CA 1
ATOM 752 C C . HIS A 1 96 ? 4.755 -5.181 -0.887 1.00 97.50 96 HIS A C 1
ATOM 754 O O . HIS A 1 96 ? 5.382 -5.364 -1.932 1.00 97.50 96 HIS A O 1
ATOM 760 N N . ILE A 1 97 ? 5.175 -4.316 0.045 1.00 96.06 97 ILE A N 1
ATOM 761 C CA . ILE A 1 97 ? 6.366 -3.471 -0.140 1.00 96.06 97 ILE A CA 1
ATOM 762 C C . ILE A 1 97 ? 7.630 -4.312 -0.354 1.00 96.06 97 ILE A C 1
ATOM 764 O O . ILE A 1 97 ? 8.447 -3.973 -1.210 1.00 96.06 97 ILE A O 1
ATOM 768 N N . GLN A 1 98 ? 7.798 -5.410 0.388 1.00 95.19 98 GLN A N 1
ATOM 769 C CA . GLN A 1 98 ? 8.950 -6.304 0.226 1.00 95.19 98 GLN A CA 1
ATOM 770 C C . GLN A 1 98 ? 8.991 -6.930 -1.170 1.00 95.19 98 GLN A C 1
ATOM 772 O O . GLN A 1 98 ? 10.035 -6.903 -1.822 1.00 95.19 98 GLN A O 1
ATOM 777 N N . ILE A 1 99 ? 7.857 -7.435 -1.661 1.00 95.62 99 ILE A N 1
ATOM 778 C CA . ILE A 1 99 ? 7.759 -8.018 -3.005 1.00 95.62 99 ILE A CA 1
ATOM 779 C C . ILE A 1 99 ? 8.114 -6.971 -4.065 1.00 95.62 99 ILE A C 1
ATOM 781 O O . ILE A 1 99 ? 8.850 -7.263 -5.013 1.00 95.62 99 ILE A O 1
ATOM 785 N N . GLU A 1 100 ? 7.630 -5.741 -3.918 1.00 94.12 100 GLU A N 1
ATOM 786 C CA . GLU A 1 100 ? 7.949 -4.673 -4.858 1.00 94.12 100 GLU A CA 1
ATOM 787 C C . GLU A 1 100 ? 9.426 -4.280 -4.825 1.00 94.12 100 GLU A C 1
ATOM 789 O O . GLU A 1 100 ? 10.043 -4.161 -5.886 1.00 94.12 100 GLU A O 1
ATOM 794 N N . ASP A 1 101 ? 10.017 -4.111 -3.643 1.00 91.94 101 ASP A N 1
ATOM 795 C CA . ASP A 1 101 ? 11.428 -3.749 -3.492 1.00 91.94 101 ASP A CA 1
ATOM 796 C C . ASP A 1 101 ? 12.354 -4.829 -4.066 1.00 91.94 101 ASP A C 1
ATOM 798 O O . ASP A 1 101 ? 13.253 -4.525 -4.863 1.00 91.94 101 ASP A O 1
ATOM 802 N N . GLU A 1 102 ? 12.112 -6.088 -3.700 1.00 91.75 102 GLU A N 1
ATOM 803 C CA . GLU A 1 102 ? 12.959 -7.219 -4.073 1.00 91.75 102 GLU A CA 1
ATOM 804 C C . GLU A 1 102 ? 12.773 -7.629 -5.531 1.00 91.75 102 GLU A C 1
ATOM 806 O O . GLU A 1 102 ? 13.740 -8.003 -6.191 1.00 91.75 102 GLU A O 1
ATOM 811 N N . ARG A 1 103 ? 11.551 -7.555 -6.070 1.00 92.81 103 ARG A N 1
ATOM 812 C CA . ARG A 1 103 ? 11.246 -8.111 -7.397 1.00 92.81 103 ARG A CA 1
ATOM 813 C C . ARG A 1 103 ? 11.037 -7.023 -8.437 1.00 92.81 103 ARG A C 1
ATOM 815 O O . ARG A 1 103 ? 11.746 -6.995 -9.444 1.00 92.81 103 ARG A O 1
ATOM 822 N N . LEU A 1 104 ? 10.089 -6.116 -8.206 1.00 92.44 104 LEU A N 1
ATOM 823 C CA . LEU A 1 104 ? 9.676 -5.124 -9.201 1.00 92.44 104 LEU A CA 1
ATOM 824 C C . LEU A 1 104 ? 10.749 -4.047 -9.409 1.00 92.44 104 LEU A C 1
ATOM 826 O O . LEU A 1 104 ? 11.265 -3.874 -10.517 1.00 92.44 104 LEU A O 1
ATOM 830 N N . TYR A 1 105 ? 11.117 -3.333 -8.345 1.00 91.25 105 TYR A N 1
ATOM 831 C CA . TYR A 1 105 ? 12.096 -2.252 -8.409 1.00 91.25 105 TYR A CA 1
ATOM 832 C C . TYR A 1 105 ? 13.497 -2.764 -8.718 1.00 91.25 105 TYR A C 1
ATOM 834 O O . TYR A 1 105 ? 14.210 -2.117 -9.487 1.00 91.25 105 TYR A O 1
ATOM 842 N N . SER A 1 106 ? 13.889 -3.909 -8.156 1.00 89.38 106 SER A N 1
ATOM 843 C CA . SER A 1 106 ? 15.171 -4.551 -8.462 1.00 89.38 106 SER A CA 1
ATOM 844 C C . SER A 1 106 ? 15.319 -4.814 -9.968 1.00 89.38 106 SE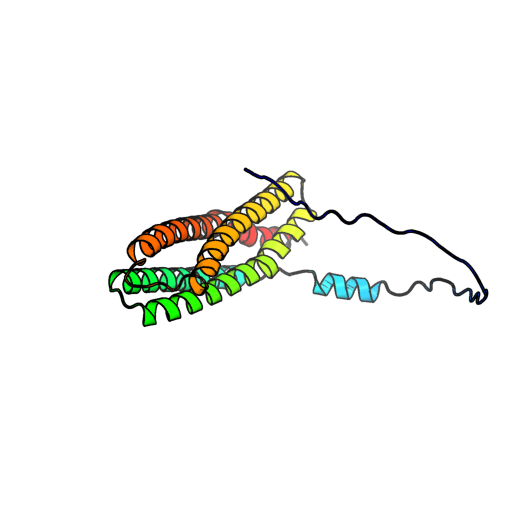R A C 1
ATOM 846 O O . SER A 1 106 ? 16.260 -4.323 -10.600 1.00 89.38 106 SER A O 1
ATOM 848 N N . TYR A 1 107 ? 14.317 -5.455 -10.584 1.00 90.50 107 TYR A N 1
ATOM 849 C CA . TYR A 1 107 ? 14.294 -5.706 -12.026 1.00 90.50 107 TYR A CA 1
ATOM 850 C C . TYR A 1 107 ? 14.302 -4.405 -12.849 1.00 90.50 107 TYR A C 1
ATOM 852 O O . TYR A 1 107 ? 15.081 -4.262 -13.796 1.00 90.50 107 TYR A O 1
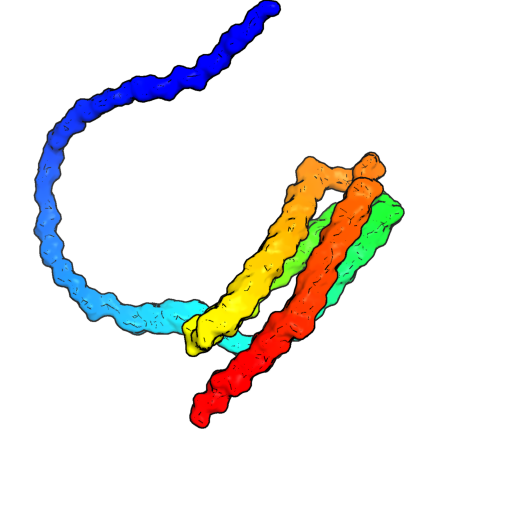ATOM 860 N N . LEU A 1 108 ? 13.466 -3.421 -12.498 1.00 89.00 108 LEU A N 1
ATOM 861 C CA . LEU A 1 108 ? 13.384 -2.164 -13.250 1.00 89.00 108 LEU A CA 1
ATOM 862 C C . LEU A 1 108 ? 14.689 -1.359 -13.190 1.00 89.00 108 LEU A C 1
ATOM 864 O O . LEU A 1 108 ? 15.106 -0.792 -14.202 1.00 89.00 108 LEU A O 1
ATOM 868 N N . LYS A 1 109 ? 15.362 -1.333 -12.034 1.00 87.38 109 LYS A N 1
ATOM 869 C CA . LYS A 1 109 ? 16.675 -0.686 -11.862 1.00 87.38 109 LYS A CA 1
ATOM 870 C C . LYS A 1 109 ? 17.752 -1.383 -12.685 1.00 87.38 109 LYS A C 1
ATOM 872 O O . LYS A 1 109 ? 18.549 -0.711 -13.343 1.00 87.38 109 LYS A O 1
ATOM 877 N N . MET A 1 110 ? 17.757 -2.712 -12.693 1.00 86.69 110 MET A N 1
ATOM 878 C CA . MET A 1 110 ? 18.671 -3.502 -13.513 1.00 86.69 110 MET A CA 1
ATOM 879 C C . MET A 1 110 ? 18.478 -3.208 -15.007 1.00 86.69 110 MET A C 1
ATOM 881 O O . MET A 1 110 ? 19.439 -2.868 -15.697 1.00 86.69 110 MET A O 1
ATOM 885 N N . MET A 1 111 ? 17.234 -3.234 -15.496 1.00 84.38 111 MET A N 1
ATOM 886 C CA . MET A 1 111 ? 16.923 -2.900 -16.889 1.00 84.38 111 MET A CA 1
ATOM 887 C C . MET A 1 111 ? 17.333 -1.470 -17.238 1.00 84.38 111 MET A C 1
ATOM 889 O O . MET A 1 111 ? 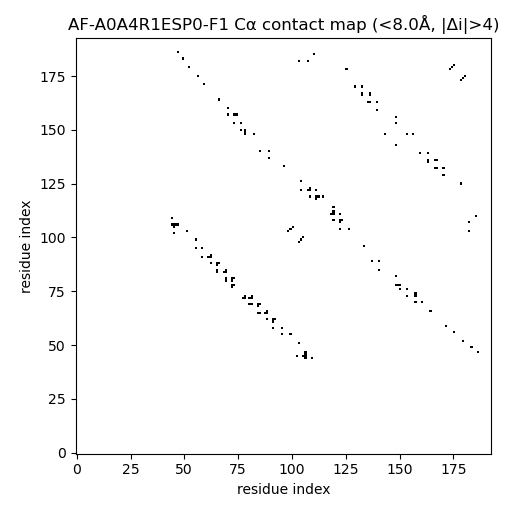17.930 -1.238 -18.287 1.00 84.38 111 MET A O 1
ATOM 893 N N . ALA A 1 112 ? 17.057 -0.505 -16.360 1.00 83.12 112 ALA A N 1
ATOM 894 C CA . ALA A 1 112 ? 17.406 0.887 -16.607 1.00 83.12 112 ALA A CA 1
ATOM 895 C C . ALA A 1 112 ? 18.927 1.122 -16.623 1.00 83.12 112 ALA A C 1
ATOM 897 O O . ALA A 1 112 ? 19.399 1.948 -17.400 1.00 83.12 112 ALA A O 1
ATOM 898 N N . SER A 1 113 ? 19.704 0.368 -15.839 1.00 81.25 113 SER A N 1
ATOM 899 C CA . SER A 1 113 ? 21.173 0.485 -15.782 1.00 81.25 113 SER A CA 1
ATOM 900 C C . SER A 1 113 ? 21.856 0.219 -17.131 1.00 81.25 113 SER A C 1
ATOM 902 O O . SER A 1 113 ? 22.938 0.737 -17.385 1.00 81.25 113 SER A O 1
ATOM 904 N N . SER A 1 114 ? 21.204 -0.543 -18.015 1.00 74.38 114 SER A N 1
ATOM 905 C CA . SER A 1 114 ? 21.664 -0.818 -19.386 1.00 74.38 114 SER A CA 1
ATOM 906 C C . SER A 1 114 ? 21.187 0.203 -20.436 1.00 74.38 114 SER A C 1
ATOM 908 O O . SER A 1 114 ? 21.531 0.093 -21.612 1.00 74.38 114 SER A O 1
ATOM 910 N N . LYS A 1 115 ? 20.389 1.196 -20.023 1.00 74.94 115 LYS A N 1
ATOM 911 C CA . LYS A 1 115 ? 19.694 2.163 -20.885 1.00 74.94 115 LYS A CA 1
ATOM 912 C C . LYS A 1 115 ? 20.186 3.603 -20.689 1.00 74.94 115 LYS A C 1
ATOM 914 O O . LYS A 1 115 ? 21.117 3.860 -19.928 1.00 74.94 115 LYS A O 1
ATOM 919 N N . SER A 1 116 ? 19.565 4.556 -21.392 1.00 72.56 116 SER A N 1
ATOM 920 C CA . SER A 1 116 ? 19.945 5.971 -21.360 1.00 72.56 116 SER A CA 1
ATOM 921 C C . SER A 1 116 ? 19.805 6.591 -19.960 1.00 72.56 116 SER A C 1
ATOM 923 O O . SER A 1 116 ? 19.004 6.154 -19.130 1.00 72.56 116 SER A O 1
ATOM 925 N N . SER A 1 117 ? 20.538 7.684 -19.709 1.00 73.56 117 SER A N 1
ATOM 926 C CA . SER A 1 117 ? 20.500 8.385 -18.413 1.00 73.56 117 SER A CA 1
ATOM 927 C C . SER A 1 117 ? 19.106 8.902 -18.017 1.00 73.56 117 SER A C 1
ATOM 929 O O . SER A 1 117 ? 18.839 9.112 -16.835 1.00 73.56 117 SER A O 1
ATOM 931 N N . THR A 1 118 ? 18.204 9.106 -18.981 1.00 74.94 118 THR A N 1
ATOM 932 C CA . THR A 1 118 ? 16.842 9.600 -18.736 1.00 74.94 118 THR A CA 1
ATOM 933 C C . THR A 1 118 ? 15.949 8.515 -18.140 1.00 74.94 118 THR A C 1
ATOM 935 O O . THR A 1 118 ? 15.259 8.766 -17.156 1.00 74.94 118 THR A O 1
ATOM 938 N N . GLU A 1 119 ? 15.995 7.295 -18.674 1.00 72.06 119 GLU A N 1
ATOM 939 C CA . GLU A 1 119 ? 15.175 6.172 -18.192 1.00 72.06 119 GLU A CA 1
ATOM 940 C C . GLU A 1 119 ? 15.587 5.749 -16.775 1.00 72.06 119 GLU A C 1
ATOM 942 O O . GLU A 1 119 ? 14.733 5.489 -15.926 1.00 72.06 119 GLU A O 1
ATOM 947 N N . GLN A 1 120 ? 16.891 5.791 -16.480 1.00 75.94 120 GLN A N 1
ATOM 948 C CA . GLN A 1 120 ? 17.425 5.591 -15.128 1.00 75.94 120 GLN A CA 1
ATOM 949 C C . GLN A 1 120 ? 16.862 6.605 -14.129 1.00 75.94 120 GLN A C 1
ATOM 951 O O . GLN A 1 120 ? 16.419 6.228 -13.043 1.00 75.94 120 GLN A O 1
ATOM 956 N N . LYS A 1 121 ? 16.828 7.890 -14.505 1.00 80.38 121 LYS A N 1
ATOM 957 C CA . LYS A 1 121 ? 16.280 8.958 -13.655 1.00 80.38 121 LYS A CA 1
ATOM 958 C C . LYS A 1 121 ? 14.791 8.768 -13.381 1.00 80.38 121 LYS A C 1
ATOM 960 O O . LYS A 1 121 ? 14.361 9.037 -12.264 1.00 80.38 121 LYS A O 1
ATOM 965 N N . VAL A 1 122 ? 14.017 8.292 -14.358 1.00 81.81 122 VAL A N 1
ATOM 966 C CA . VAL A 1 122 ? 12.581 8.022 -14.178 1.00 81.81 122 VAL A CA 1
ATOM 967 C C . VAL A 1 122 ? 12.366 6.915 -13.148 1.00 81.81 122 VAL A C 1
ATOM 969 O O . VAL A 1 122 ? 11.664 7.137 -12.165 1.00 81.81 122 VAL A O 1
ATOM 972 N N . VAL A 1 123 ? 13.014 5.757 -13.315 1.00 82.50 123 VAL A N 1
ATOM 973 C CA . VAL A 1 123 ? 12.867 4.627 -12.376 1.00 82.50 123 VAL A CA 1
ATOM 974 C C . VAL A 1 123 ? 13.337 5.007 -10.969 1.00 82.50 123 VAL A C 1
ATOM 976 O O . VAL A 1 123 ? 12.656 4.702 -9.988 1.00 82.50 123 VAL A O 1
ATOM 979 N N . ALA A 1 124 ? 14.466 5.712 -10.854 1.00 83.88 124 ALA A N 1
ATOM 980 C CA . ALA A 1 124 ? 14.989 6.168 -9.568 1.00 83.88 124 ALA A CA 1
ATOM 981 C C . ALA A 1 124 ? 14.042 7.157 -8.869 1.00 83.88 124 ALA A C 1
ATOM 983 O O . ALA A 1 124 ? 13.793 7.022 -7.670 1.00 83.88 124 ALA A O 1
ATOM 984 N N . LYS A 1 125 ? 13.476 8.113 -9.619 1.00 87.12 125 LYS A N 1
ATOM 985 C CA . LYS A 1 125 ? 12.506 9.081 -9.097 1.00 87.12 125 LYS A CA 1
ATOM 986 C C . LYS A 1 125 ? 11.255 8.379 -8.566 1.00 87.12 125 LYS A C 1
ATOM 988 O O . LYS A 1 125 ? 10.897 8.602 -7.415 1.00 87.12 125 LYS A O 1
ATOM 993 N N . PHE A 1 126 ? 10.657 7.482 -9.353 1.00 86.31 126 PHE A N 1
ATOM 994 C CA . PHE A 1 126 ? 9.474 6.725 -8.928 1.00 86.31 126 PHE A CA 1
ATOM 995 C C . PHE A 1 126 ? 9.745 5.873 -7.688 1.00 86.31 126 PHE A C 1
ATOM 997 O O . PHE A 1 126 ? 8.976 5.933 -6.734 1.00 86.31 126 PHE A O 1
ATOM 1004 N N . SER A 1 127 ? 10.873 5.154 -7.661 1.00 85.81 127 SER A N 1
ATOM 1005 C CA . SER A 1 127 ? 11.265 4.348 -6.495 1.00 85.81 127 SER A CA 1
ATOM 1006 C C . SER A 1 127 ? 11.378 5.204 -5.229 1.00 85.81 127 SER A C 1
ATOM 1008 O O . SER A 1 127 ? 10.944 4.798 -4.156 1.00 85.81 127 SER A O 1
ATOM 1010 N N . SER A 1 128 ? 11.965 6.401 -5.339 1.00 87.81 128 SER A N 1
ATOM 1011 C CA . SER A 1 128 ? 12.109 7.311 -4.199 1.00 87.81 128 SER A CA 1
ATOM 1012 C C . SER A 1 128 ? 10.770 7.876 -3.733 1.00 87.81 128 SER A C 1
ATOM 1014 O O . SER A 1 128 ? 10.558 8.014 -2.532 1.00 87.81 128 SER A O 1
ATOM 1016 N N . GLU A 1 129 ? 9.885 8.231 -4.662 1.00 89.62 129 GLU A N 1
ATOM 1017 C CA . GLU A 1 129 ? 8.565 8.774 -4.338 1.00 89.62 129 GLU A CA 1
ATOM 1018 C C . GLU A 1 129 ? 7.697 7.720 -3.646 1.00 89.62 129 GLU A C 1
ATOM 1020 O O . GLU A 1 129 ? 7.145 8.002 -2.585 1.00 89.62 129 GLU A O 1
ATOM 1025 N N . MET A 1 130 ? 7.653 6.489 -4.167 1.00 91.19 130 MET A N 1
ATOM 1026 C CA . MET A 1 130 ? 6.890 5.403 -3.540 1.00 91.19 130 MET A CA 1
ATOM 1027 C C . MET A 1 130 ? 7.465 5.024 -2.176 1.00 91.19 130 MET A C 1
ATOM 1029 O O . MET A 1 130 ? 6.707 4.850 -1.226 1.00 91.19 130 MET A O 1
ATOM 1033 N N . LYS A 1 131 ? 8.796 5.021 -2.022 1.00 90.75 131 LYS A N 1
ATOM 1034 C CA . LYS A 1 131 ? 9.438 4.817 -0.717 1.00 90.75 131 LYS A CA 1
ATOM 1035 C C . LYS A 1 131 ? 9.020 5.867 0.314 1.00 90.75 131 LYS A C 1
ATOM 1037 O O . LYS A 1 131 ? 8.780 5.517 1.466 1.00 90.75 131 LYS A O 1
ATOM 1042 N N . ASN A 1 132 ? 8.928 7.138 -0.077 1.00 90.88 132 ASN A N 1
ATOM 1043 C CA . ASN A 1 132 ? 8.484 8.196 0.833 1.00 90.88 132 ASN A CA 1
ATOM 1044 C C . ASN A 1 132 ? 7.031 7.985 1.277 1.00 90.88 132 ASN A C 1
ATOM 1046 O O . ASN A 1 132 ? 6.736 8.158 2.457 1.00 90.88 132 ASN A O 1
ATOM 1050 N N . ILE A 1 133 ? 6.147 7.562 0.367 1.00 89.75 133 ILE A N 1
ATOM 1051 C CA . ILE A 1 133 ? 4.762 7.221 0.716 1.00 89.75 133 ILE A CA 1
ATOM 1052 C C . ILE A 1 133 ? 4.727 6.041 1.697 1.00 89.75 133 ILE A C 1
ATOM 1054 O O . ILE A 1 133 ? 4.076 6.132 2.738 1.00 89.75 133 ILE A O 1
ATOM 1058 N N . SER A 1 134 ? 5.485 4.974 1.428 1.00 90.56 134 SER A N 1
ATOM 1059 C CA . SER A 1 134 ? 5.564 3.814 2.323 1.00 90.56 134 SER A CA 1
ATOM 1060 C C . SER A 1 134 ? 6.079 4.190 3.714 1.00 90.56 134 SER A C 1
ATOM 1062 O O . SER A 1 134 ? 5.534 3.725 4.710 1.00 90.56 134 SER A O 1
ATOM 1064 N N . ILE A 1 135 ? 7.077 5.078 3.814 1.00 91.75 135 ILE A N 1
ATOM 1065 C CA . ILE A 1 135 ? 7.578 5.586 5.104 1.00 91.75 135 ILE A CA 1
ATOM 1066 C C . ILE A 1 135 ? 6.476 6.322 5.873 1.00 91.75 135 ILE A C 1
ATOM 1068 O O . ILE A 1 135 ? 6.337 6.105 7.076 1.00 91.75 135 ILE A O 1
ATOM 1072 N N . SER A 1 136 ? 5.683 7.163 5.207 1.00 90.38 136 SER A N 1
ATOM 1073 C CA . SER A 1 136 ? 4.563 7.863 5.847 1.00 90.38 136 SER A CA 1
ATOM 1074 C C . SER A 1 136 ? 3.511 6.889 6.384 1.00 90.38 136 SER A C 1
ATOM 1076 O O . SER A 1 136 ? 3.067 7.038 7.523 1.00 90.38 136 SER A O 1
ATOM 1078 N N . ILE A 1 137 ? 3.167 5.854 5.611 1.00 89.31 137 ILE A N 1
ATOM 1079 C CA . ILE A 1 137 ? 2.222 4.808 6.031 1.00 89.31 137 ILE A CA 1
ATOM 1080 C C . ILE A 1 137 ? 2.787 4.011 7.218 1.00 89.31 137 ILE A C 1
ATOM 1082 O O . ILE A 1 137 ? 2.105 3.842 8.228 1.00 89.31 137 ILE A O 1
ATOM 1086 N N . PHE A 1 138 ? 4.051 3.579 7.162 1.00 89.12 138 PHE A N 1
ATOM 1087 C CA . PHE A 1 138 ? 4.690 2.872 8.278 1.00 89.12 138 PHE A CA 1
ATOM 1088 C C . PHE A 1 138 ? 4.822 3.733 9.531 1.00 89.12 138 PHE A C 1
ATOM 1090 O O . PHE A 1 138 ? 4.655 3.219 10.633 1.00 89.12 138 PHE A O 1
ATOM 1097 N N . SER A 1 139 ? 5.088 5.032 9.384 1.00 87.75 139 SER A N 1
ATOM 1098 C CA . SER A 1 139 ? 5.131 5.962 10.514 1.00 87.75 139 SER A CA 1
ATOM 1099 C C . SER A 1 139 ? 3.799 5.953 11.261 1.00 87.75 139 SER A C 1
ATOM 1101 O O . SER A 1 139 ? 3.792 5.736 12.471 1.00 87.75 139 SER A O 1
ATOM 1103 N N . PHE A 1 140 ? 2.677 6.054 10.542 1.00 85.75 140 PHE A N 1
ATOM 1104 C CA . PHE A 1 140 ? 1.341 5.930 11.127 1.00 85.75 140 PHE A CA 1
ATOM 1105 C C . PHE A 1 140 ? 1.140 4.573 11.828 1.00 85.75 140 PHE A C 1
ATOM 1107 O O . PHE A 1 140 ? 0.774 4.520 13.004 1.00 85.75 140 PHE A O 1
ATOM 1114 N N . LEU A 1 141 ? 1.452 3.464 11.148 1.00 81.06 141 LEU A N 1
ATOM 1115 C CA . LEU A 1 141 ? 1.273 2.116 11.705 1.00 81.06 141 LEU A CA 1
ATOM 1116 C C . LEU A 1 141 ? 2.141 1.864 12.945 1.00 81.06 141 LEU A C 1
ATOM 1118 O O . LEU A 1 141 ? 1.701 1.194 13.872 1.00 81.06 141 LEU A O 1
ATOM 1122 N N . SER A 1 142 ? 3.352 2.420 12.987 1.00 77.31 142 SER A N 1
ATOM 1123 C CA . SER A 1 142 ? 4.288 2.275 14.109 1.00 77.31 142 SER A CA 1
ATOM 1124 C C . SER A 1 142 ? 3.900 3.090 15.347 1.00 77.31 142 SER A C 1
ATOM 1126 O O . SER A 1 142 ? 4.298 2.743 16.459 1.00 77.31 142 SER A O 1
ATOM 1128 N N . GLN A 1 143 ? 3.098 4.145 15.177 1.00 68.56 143 GLN A N 1
ATOM 1129 C CA . GLN A 1 143 ? 2.566 4.943 16.284 1.00 68.56 143 GLN A CA 1
ATOM 1130 C C . GLN A 1 143 ? 1.384 4.244 16.974 1.00 68.56 143 GLN A C 1
ATOM 1132 O O . GLN A 1 143 ? 1.240 4.348 18.191 1.00 68.56 143 GLN A O 1
ATOM 1137 N N . SER A 1 144 ? 0.597 3.464 16.226 1.00 57.88 144 SER A N 1
ATOM 1138 C CA . SER A 1 144 ? -0.583 2.742 16.725 1.00 57.88 144 SER A CA 1
ATOM 1139 C C . SER A 1 144 ? -0.326 1.764 17.896 1.00 57.88 144 SER A C 1
ATOM 1141 O O . SER A 1 144 ? -1.110 1.771 18.843 1.00 57.88 144 SER A O 1
ATOM 1143 N N . PRO A 1 145 ? 0.754 0.954 17.935 1.00 52.84 145 PRO A N 1
ATOM 1144 C CA . PRO A 1 145 ? 1.046 0.110 19.098 1.00 52.84 145 PRO A CA 1
ATOM 1145 C C . PRO A 1 145 ? 1.562 0.892 20.319 1.00 52.84 145 PRO A C 1
ATOM 1147 O O . PRO A 1 145 ? 1.456 0.401 21.440 1.00 52.84 145 PRO A O 1
ATOM 1150 N N . CYS A 1 146 ? 2.105 2.101 20.133 1.00 51.94 146 CYS A N 1
ATOM 1151 C CA . CYS A 1 146 ? 2.570 2.961 21.230 1.00 51.94 146 CYS A CA 1
ATOM 1152 C C . CYS A 1 146 ? 1.448 3.836 21.814 1.00 51.94 146 CYS A C 1
ATOM 1154 O O . CYS A 1 146 ? 1.521 4.231 22.977 1.00 51.94 146 CYS A O 1
ATOM 1156 N N . ILE A 1 147 ? 0.414 4.125 21.021 1.00 59.53 147 ILE A N 1
ATOM 1157 C CA . ILE A 1 147 ? -0.806 4.820 21.435 1.00 59.53 147 ILE A CA 1
ATOM 1158 C C . ILE A 1 147 ? -1.980 3.939 20.995 1.00 59.53 147 ILE A C 1
ATOM 1160 O O . ILE A 1 147 ? -2.489 4.121 19.886 1.00 59.53 147 ILE A O 1
ATOM 1164 N N . PRO A 1 148 ? -2.394 2.952 21.816 1.00 73.25 148 PRO A N 1
ATOM 1165 C CA . PRO A 1 148 ? -3.507 2.089 21.457 1.00 73.25 148 PRO A CA 1
ATOM 1166 C C . PRO A 1 148 ? -4.734 2.941 21.133 1.00 73.25 148 PRO A C 1
ATOM 1168 O O . PRO A 1 148 ? -5.007 3.946 21.796 1.00 73.25 148 PRO A O 1
ATOM 1171 N N . VAL A 1 149 ? -5.470 2.547 20.096 1.00 81.88 149 VAL A N 1
ATOM 1172 C CA . VAL A 1 149 ? -6.742 3.195 19.779 1.00 81.88 149 VAL A CA 1
ATOM 1173 C C . VAL A 1 149 ? -7.699 2.930 20.940 1.00 81.88 149 VAL A C 1
ATOM 1175 O O . VAL A 1 149 ? -7.894 1.780 21.336 1.00 81.88 149 VAL A O 1
ATOM 1178 N N . THR A 1 150 ? -8.261 3.993 21.500 1.00 85.12 150 THR A N 1
ATOM 1179 C CA . THR A 1 150 ? -9.226 3.989 22.600 1.00 85.12 150 THR A CA 1
ATOM 1180 C C . THR A 1 150 ? -10.451 4.800 22.200 1.00 85.12 150 THR A C 1
ATOM 1182 O O . THR A 1 150 ? -10.457 5.500 21.188 1.00 85.12 150 THR A O 1
ATOM 1185 N N . GLU A 1 151 ? -11.507 4.747 23.008 1.00 84.62 151 GLU A N 1
ATOM 1186 C CA . GLU A 1 151 ? -12.673 5.606 22.786 1.00 84.62 151 GLU A CA 1
ATOM 1187 C C . GLU A 1 151 ? -12.330 7.103 22.849 1.00 84.62 151 GLU A C 1
ATOM 1189 O O . GLU A 1 151 ? -12.946 7.893 22.136 1.00 84.62 151 GLU A O 1
ATOM 1194 N N . ASP A 1 152 ? -11.321 7.483 23.640 1.00 87.50 152 ASP A N 1
ATOM 1195 C CA . ASP A 1 152 ? -10.922 8.880 23.841 1.00 87.50 152 ASP A CA 1
ATOM 1196 C C . ASP A 1 152 ? -10.187 9.479 22.631 1.00 87.50 152 ASP A C 1
ATOM 1198 O O . ASP A 1 152 ? -10.204 10.695 22.442 1.00 87.50 152 ASP A O 1
ATOM 1202 N N . ASN A 1 153 ? -9.534 8.649 21.808 1.00 89.19 153 ASN A N 1
ATOM 1203 C CA . ASN A 1 153 ? -8.732 9.101 20.664 1.00 89.19 153 ASN A CA 1
ATOM 1204 C C . ASN A 1 153 ? -9.278 8.652 19.296 1.00 89.19 153 ASN A C 1
ATOM 1206 O O . ASN A 1 153 ? -8.669 8.966 18.274 1.00 89.19 153 ASN A O 1
ATOM 1210 N N . ILE A 1 154 ? -10.423 7.958 19.254 1.00 90.88 154 ILE A N 1
ATOM 1211 C CA . ILE A 1 154 ? -10.948 7.333 18.030 1.00 90.88 154 ILE A CA 1
ATOM 1212 C C . ILE A 1 154 ? -11.227 8.329 16.898 1.00 90.88 154 ILE A C 1
ATOM 1214 O O . ILE A 1 154 ? -10.985 8.015 15.735 1.00 90.88 154 ILE A O 1
ATOM 1218 N N . GLU A 1 155 ? -11.701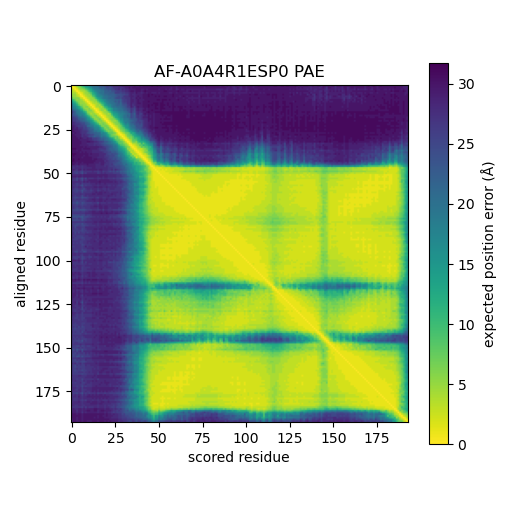 9.536 17.215 1.00 91.44 155 GLU A N 1
ATOM 1219 C CA . GLU A 1 155 ? -11.975 10.569 16.206 1.00 91.44 155 GLU A CA 1
ATOM 1220 C C . GLU A 1 155 ? -10.680 11.090 15.578 1.00 91.44 155 GLU A C 1
ATOM 1222 O O . GLU A 1 155 ? -10.577 11.192 14.357 1.00 91.44 155 GLU A O 1
ATOM 1227 N N . PHE A 1 156 ? -9.658 11.332 16.403 1.00 90.50 156 PHE A N 1
ATOM 1228 C CA . PHE A 1 156 ? -8.331 11.721 15.929 1.00 90.50 156 PHE A CA 1
ATOM 1229 C C . PHE A 1 156 ? -7.712 10.612 15.067 1.00 90.50 156 PHE A C 1
ATOM 1231 O O . PHE A 1 156 ? -7.270 10.869 13.948 1.00 90.50 156 PHE A O 1
ATOM 1238 N N . PHE A 1 157 ? -7.787 9.361 15.534 1.00 90.81 157 PHE A N 1
ATOM 1239 C CA . PHE A 1 157 ? -7.377 8.196 14.755 1.00 90.81 157 PHE A CA 1
ATOM 1240 C C . PHE A 1 157 ? -8.105 8.128 13.404 1.00 90.81 157 PHE A C 1
ATOM 1242 O O . PHE A 1 157 ? -7.471 7.890 12.382 1.00 90.81 157 PHE A O 1
ATOM 1249 N N . LEU A 1 158 ? -9.425 8.346 13.365 1.00 92.88 158 LEU A N 1
ATOM 1250 C CA . LEU A 1 158 ? -10.209 8.317 12.127 1.00 92.88 158 LEU A CA 1
ATOM 1251 C C . LEU A 1 158 ? -9.765 9.390 11.128 1.00 92.88 158 LEU A C 1
ATOM 1253 O O . LEU A 1 158 ? -9.772 9.126 9.923 1.00 92.88 158 LEU A O 1
ATOM 1257 N N . GLU A 1 159 ? -9.411 10.589 11.591 1.00 93.12 159 GLU A N 1
ATOM 1258 C CA . GLU A 1 159 ? -8.882 11.641 10.721 1.00 93.12 159 GLU A CA 1
ATOM 1259 C C . GLU A 1 159 ? -7.518 11.265 10.140 1.00 93.12 159 GLU A C 1
ATOM 1261 O O . GLU A 1 159 ? -7.334 11.330 8.922 1.00 93.12 159 GLU A O 1
ATOM 1266 N N . GLU A 1 160 ? -6.587 10.808 10.976 1.00 91.62 160 GLU A N 1
ATOM 1267 C CA . GLU A 1 160 ? -5.263 10.382 10.519 1.00 91.62 160 GLU A CA 1
ATOM 1268 C C . GLU A 1 160 ? -5.339 9.155 9.598 1.00 91.62 160 GLU A C 1
ATOM 1270 O O . GLU A 1 160 ? -4.689 9.108 8.552 1.00 91.62 160 GLU A O 1
ATOM 1275 N N . PHE A 1 161 ? -6.198 8.184 9.915 1.00 93.31 161 PHE A N 1
ATOM 1276 C CA . PHE A 1 161 ? -6.366 6.972 9.115 1.00 93.31 161 PHE A CA 1
ATOM 1277 C C . PHE A 1 161 ? -6.967 7.266 7.733 1.00 93.31 161 PHE A C 1
ATOM 1279 O O . PHE A 1 161 ? -6.634 6.602 6.750 1.00 93.31 161 PHE A O 1
ATOM 1286 N N . LYS A 1 162 ? -7.814 8.297 7.606 1.00 95.12 162 LYS A N 1
ATOM 1287 C CA . LYS A 1 162 ? -8.282 8.785 6.296 1.00 95.12 162 LYS A CA 1
ATOM 1288 C C . LYS A 1 162 ? -7.150 9.400 5.479 1.00 95.12 162 LYS A C 1
ATOM 1290 O O . LYS A 1 162 ? -7.060 9.127 4.286 1.00 95.12 162 LYS A O 1
ATOM 1295 N N . GLN A 1 163 ? -6.280 10.190 6.107 1.00 94.12 163 GLN A N 1
ATOM 1296 C CA . GLN A 1 163 ? -5.119 10.774 5.427 1.00 94.12 163 GLN A CA 1
ATOM 1297 C C . GLN A 1 163 ? -4.148 9.686 4.955 1.00 94.12 163 GLN A C 1
ATOM 1299 O O . GLN A 1 163 ? -3.694 9.721 3.814 1.00 94.12 163 GLN A O 1
ATOM 1304 N N . MET A 1 164 ? -3.898 8.675 5.792 1.00 94.31 164 MET A N 1
ATOM 1305 C CA . MET A 1 164 ? -3.116 7.496 5.412 1.00 94.31 164 MET A CA 1
ATOM 1306 C C . MET A 1 164 ? -3.752 6.761 4.223 1.00 94.31 164 MET A C 1
ATOM 1308 O O . MET A 1 164 ? -3.057 6.435 3.263 1.00 94.31 164 MET A O 1
ATOM 1312 N N . GLY A 1 165 ? -5.075 6.571 4.235 1.00 95.50 165 GLY A N 1
ATOM 1313 C CA . GLY A 1 165 ? -5.800 5.962 3.117 1.00 95.50 165 GLY A 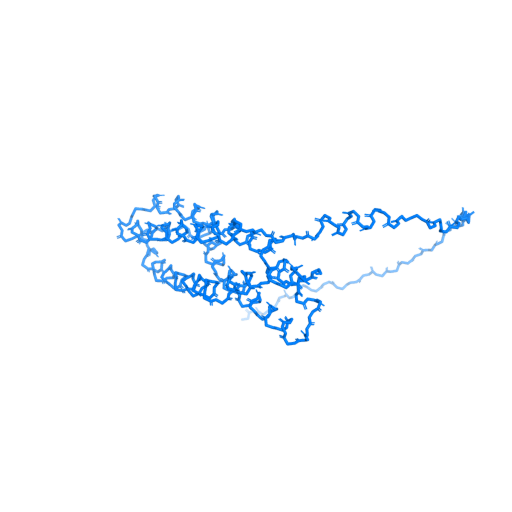CA 1
ATOM 1314 C C . GLY A 1 165 ? -5.638 6.712 1.795 1.00 95.50 165 GLY A C 1
ATOM 1315 O O . GLY A 1 165 ? -5.433 6.079 0.767 1.00 95.50 165 GLY A O 1
ATOM 1316 N N . ALA A 1 166 ? -5.646 8.047 1.818 1.00 96.44 166 ALA A N 1
ATOM 1317 C CA . ALA A 1 166 ? -5.406 8.847 0.616 1.00 96.44 166 ALA A CA 1
ATOM 1318 C C . ALA A 1 166 ? -3.989 8.637 0.046 1.00 96.44 166 ALA A C 1
ATOM 1320 O O . ALA A 1 166 ? -3.818 8.550 -1.167 1.00 96.44 166 ALA A O 1
ATOM 1321 N N . LEU A 1 167 ? -2.977 8.501 0.913 1.00 95.75 167 LEU A N 1
ATOM 1322 C CA . LEU A 1 167 ? -1.608 8.177 0.494 1.00 95.75 167 LEU A CA 1
ATOM 1323 C C . LEU A 1 167 ? -1.508 6.769 -0.108 1.00 95.75 167 LEU A C 1
ATOM 1325 O O . LEU A 1 167 ? -0.806 6.566 -1.099 1.00 95.75 167 LEU A O 1
ATOM 1329 N N . LEU A 1 168 ? -2.213 5.800 0.478 1.00 96.44 168 LEU A N 1
ATOM 1330 C CA . LEU A 1 168 ? -2.290 4.440 -0.049 1.00 96.44 168 LEU A CA 1
ATOM 1331 C C . LEU A 1 168 ? -2.956 4.410 -1.435 1.00 96.44 168 LEU A C 1
ATOM 1333 O O . LEU A 1 168 ? -2.439 3.763 -2.343 1.00 96.44 168 LEU A O 1
ATOM 1337 N N . GLU A 1 169 ? -4.063 5.131 -1.619 1.00 97.38 169 GLU A N 1
ATOM 1338 C CA . GLU A 1 169 ? -4.737 5.249 -2.917 1.00 97.38 169 GLU A CA 1
ATOM 1339 C C . GLU A 1 169 ? -3.833 5.904 -3.970 1.00 97.38 169 GLU A C 1
ATOM 1341 O O . GLU A 1 169 ? -3.727 5.384 -5.081 1.00 97.38 169 GLU A O 1
ATOM 1346 N N . GLU A 1 170 ? -3.120 6.983 -3.617 1.00 95.69 170 GLU A N 1
ATOM 1347 C CA . GLU A 1 170 ? -2.148 7.621 -4.516 1.00 95.69 170 GLU A CA 1
ATOM 1348 C C . GLU A 1 170 ? -1.063 6.628 -4.956 1.00 95.69 170 GLU A C 1
ATOM 1350 O O . GLU A 1 170 ? -0.710 6.557 -6.137 1.00 95.69 170 GLU A O 1
ATOM 1355 N N . ARG A 1 171 ? -0.535 5.839 -4.014 1.00 95.38 171 ARG A N 1
ATOM 1356 C CA . ARG A 1 171 ? 0.481 4.821 -4.291 1.00 95.38 171 ARG A CA 1
ATOM 1357 C C . ARG A 1 171 ? -0.016 3.800 -5.312 1.00 95.38 171 ARG A C 1
ATOM 1359 O O . ARG A 1 171 ? 0.607 3.645 -6.362 1.00 95.38 171 ARG A O 1
ATOM 1366 N N . ILE A 1 172 ? -1.159 3.177 -5.022 1.00 96.88 172 ILE A N 1
ATOM 1367 C CA . ILE A 1 172 ? -1.787 2.154 -5.868 1.00 96.88 172 ILE A CA 1
ATOM 1368 C C . ILE A 1 172 ? -2.049 2.711 -7.269 1.00 96.88 172 ILE A C 1
ATOM 1370 O O . ILE A 1 172 ? -1.671 2.102 -8.269 1.00 96.88 172 ILE A O 1
ATOM 1374 N N . GLU A 1 173 ? -2.636 3.907 -7.357 1.00 96.06 173 GLU A N 1
ATOM 1375 C CA . GLU A 1 173 ? -2.947 4.542 -8.636 1.00 96.06 173 GLU A CA 1
ATOM 1376 C C . GLU A 1 173 ? -1.688 4.743 -9.487 1.00 96.06 173 GLU A C 1
ATOM 1378 O O . GLU A 1 173 ? -1.684 4.482 -10.694 1.00 96.06 173 GLU A O 1
ATOM 1383 N N . ARG A 1 174 ? -0.601 5.208 -8.871 1.00 93.69 174 ARG A N 1
ATOM 1384 C CA . ARG A 1 174 ? 0.658 5.467 -9.572 1.00 93.69 174 ARG A CA 1
ATOM 1385 C C . ARG A 1 174 ? 1.356 4.180 -9.990 1.00 93.69 174 ARG A C 1
ATOM 1387 O O . ARG A 1 174 ? 1.943 4.135 -11.075 1.00 93.69 174 ARG A O 1
ATOM 1394 N N . GLU A 1 175 ? 1.284 3.142 -9.172 1.00 94.88 175 GLU A N 1
ATOM 1395 C CA . GLU A 1 175 ? 1.828 1.827 -9.496 1.00 94.88 175 GLU A CA 1
ATOM 1396 C C . GLU A 1 175 ? 1.104 1.221 -10.693 1.00 94.88 175 GLU A C 1
ATOM 1398 O O . GLU A 1 175 ? 1.739 0.910 -11.703 1.00 94.88 175 GLU A O 1
ATOM 1403 N N . GLU A 1 176 ? -0.224 1.184 -10.652 1.00 96.44 176 GLU A N 1
ATOM 1404 C CA . GLU A 1 176 ? -1.036 0.582 -11.707 1.00 96.44 176 GLU A CA 1
ATOM 1405 C C . GLU A 1 176 ? -1.013 1.380 -13.014 1.00 96.44 176 GLU A C 1
ATOM 1407 O O . GLU A 1 176 ? -0.942 0.795 -14.099 1.00 96.44 176 GLU A O 1
ATOM 1412 N N . LYS A 1 177 ? -1.033 2.718 -12.949 1.00 94.75 177 LYS A N 1
ATOM 1413 C CA . LYS A 1 177 ? -1.064 3.563 -14.157 1.00 94.75 177 LYS A CA 1
ATOM 1414 C C . LYS A 1 177 ? 0.302 3.797 -14.780 1.00 94.75 177 LYS A C 1
ATOM 1416 O O . LYS A 1 177 ? 0.365 4.139 -15.962 1.00 94.75 177 LYS A O 1
ATOM 1421 N N . ILE A 1 178 ? 1.385 3.670 -14.013 1.00 89.88 178 ILE A N 1
ATOM 1422 C CA . ILE A 1 178 ? 2.714 4.088 -14.473 1.00 89.88 178 ILE A CA 1
ATOM 1423 C C . ILE A 1 178 ? 3.733 2.963 -14.336 1.00 89.88 178 ILE A C 1
ATOM 1425 O O . ILE A 1 178 ? 4.331 2.561 -15.336 1.00 89.88 178 ILE A O 1
ATOM 1429 N N . LEU A 1 179 ? 3.929 2.427 -13.132 1.00 89.94 179 LEU A N 1
ATOM 1430 C CA . LEU A 1 179 ? 5.012 1.477 -12.876 1.00 89.94 179 LEU A CA 1
ATOM 1431 C C . LEU A 1 179 ? 4.763 0.112 -13.534 1.00 89.94 179 LEU A C 1
ATOM 1433 O O . LEU A 1 179 ? 5.643 -0.430 -14.209 1.00 89.94 179 LEU A O 1
ATOM 1437 N N . TYR A 1 180 ? 3.554 -0.427 -13.393 1.00 93.69 180 TYR A N 1
ATOM 1438 C CA . TYR A 1 180 ? 3.181 -1.733 -13.929 1.00 93.69 180 TYR A CA 1
ATOM 1439 C C . TYR A 1 180 ? 3.211 -1.762 -15.466 1.00 93.69 180 TYR A C 1
ATOM 1441 O O . TYR A 1 180 ? 3.740 -2.729 -16.021 1.00 93.69 180 TYR A O 1
ATOM 1449 N N . PRO A 1 181 ? 2.757 -0.721 -16.197 1.00 91.94 181 PRO A N 1
ATOM 1450 C CA . PRO A 1 181 ? 2.968 -0.620 -17.640 1.00 91.94 181 PRO A CA 1
ATOM 1451 C C . PRO A 1 181 ? 4.440 -0.612 -18.064 1.00 91.94 181 PRO A C 1
ATOM 1453 O O . PRO A 1 181 ? 4.781 -1.251 -19.065 1.00 91.94 181 PRO A O 1
ATOM 1456 N N . ILE A 1 182 ? 5.322 0.068 -17.317 1.00 89.44 182 ILE A N 1
ATOM 1457 C CA . ILE A 1 182 ? 6.768 0.079 -17.600 1.00 89.44 182 ILE A CA 1
ATOM 1458 C C . ILE A 1 182 ? 7.335 -1.338 -17.467 1.00 89.44 182 ILE A C 1
ATOM 1460 O O . ILE A 1 182 ? 8.036 -1.802 -18.369 1.00 89.44 182 ILE A O 1
ATOM 1464 N N . TYR A 1 183 ? 6.982 -2.047 -16.391 1.00 91.00 183 TYR A N 1
ATOM 1465 C CA . TYR A 1 183 ? 7.374 -3.441 -16.194 1.00 91.00 183 TYR A CA 1
ATOM 1466 C C . TYR A 1 183 ? 6.816 -4.354 -17.292 1.00 91.00 183 TYR A C 1
ATOM 1468 O O . TYR A 1 183 ? 7.566 -5.049 -17.964 1.00 91.00 183 TYR A O 1
ATOM 1476 N N . LYS A 1 184 ? 5.509 -4.311 -17.572 1.00 91.19 184 LYS A N 1
ATOM 1477 C CA . LYS A 1 184 ? 4.879 -5.115 -18.640 1.00 91.19 184 LYS A CA 1
ATOM 1478 C C . LYS A 1 184 ? 5.544 -4.879 -20.008 1.00 91.19 184 LYS A C 1
ATOM 1480 O O . LYS A 1 184 ? 5.713 -5.819 -20.784 1.00 91.19 184 LYS A O 1
ATOM 1485 N N . SER A 1 185 ? 5.967 -3.647 -20.295 1.00 87.81 185 SER A N 1
ATOM 1486 C CA . SER A 1 185 ? 6.602 -3.281 -21.569 1.00 87.81 185 SER A CA 1
ATOM 1487 C C . SER A 1 185 ? 8.078 -3.672 -21.667 1.00 87.81 185 SER A C 1
ATOM 1489 O O . SER A 1 185 ? 8.581 -3.844 -22.778 1.00 87.81 185 SER A O 1
ATOM 1491 N N . SER A 1 186 ? 8.783 -3.846 -20.545 1.00 83.25 186 SER A N 1
ATOM 1492 C CA . SER A 1 186 ? 10.205 -4.211 -20.555 1.00 83.25 186 SER A CA 1
ATOM 1493 C C . SER A 1 186 ? 10.453 -5.617 -21.103 1.00 83.25 186 SER A C 1
ATOM 1495 O O . SER A 1 186 ? 11.515 -5.855 -21.673 1.00 83.25 186 SER A O 1
ATOM 1497 N N . ARG A 1 187 ? 9.464 -6.520 -21.002 1.00 76.12 187 ARG A N 1
ATOM 1498 C CA . ARG A 1 187 ? 9.515 -7.872 -21.580 1.00 76.12 187 ARG A CA 1
ATOM 1499 C C . ARG A 1 187 ? 9.869 -7.843 -23.067 1.00 76.12 187 ARG A C 1
ATOM 1501 O O . ARG A 1 187 ? 10.720 -8.602 -23.509 1.00 76.12 187 ARG A O 1
ATOM 1508 N N . LYS A 1 188 ? 9.274 -6.912 -23.821 1.00 58.91 188 LYS A N 1
ATOM 1509 C CA . LYS A 1 188 ? 9.474 -6.787 -25.276 1.00 58.91 188 LYS A CA 1
ATOM 1510 C C . LYS A 1 188 ? 10.903 -6.402 -25.668 1.00 58.91 188 LYS A C 1
ATOM 1512 O O . LYS A 1 188 ? 11.277 -6.580 -26.817 1.00 58.91 188 LYS A O 1
ATOM 1517 N N . VAL A 1 189 ? 11.686 -5.854 -24.738 1.00 55.56 189 VAL A N 1
ATOM 1518 C CA . VAL A 1 189 ? 13.078 -5.442 -24.985 1.00 55.56 189 VAL A CA 1
ATOM 1519 C C . VAL A 1 189 ? 14.042 -6.630 -24.873 1.00 55.56 189 VAL A C 1
ATOM 1521 O O . VAL A 1 189 ? 15.137 -6.567 -25.417 1.00 55.56 189 VAL A O 1
ATOM 1524 N N . VAL A 1 190 ? 13.643 -7.715 -24.201 1.00 52.09 190 VAL A N 1
ATOM 1525 C CA . VAL A 1 190 ? 14.485 -8.909 -24.001 1.00 52.09 190 VAL A CA 1
ATOM 1526 C C . VAL A 1 190 ? 14.358 -9.906 -25.167 1.00 52.09 190 VAL A C 1
ATOM 1528 O O . VAL A 1 190 ? 15.283 -10.671 -25.407 1.00 52.09 190 VAL A O 1
ATOM 1531 N N . ASP A 1 191 ? 13.274 -9.844 -25.949 1.00 42.97 191 ASP A N 1
ATOM 1532 C CA . ASP A 1 191 ? 12.993 -10.756 -27.077 1.00 42.97 191 ASP A CA 1
ATOM 1533 C C . ASP A 1 191 ? 13.695 -10.381 -28.406 1.00 42.97 191 ASP A C 1
ATOM 1535 O O . ASP A 1 191 ? 13.296 -10.846 -29.472 1.00 42.97 191 ASP A O 1
ATOM 1539 N N . ILE A 1 192 ? 14.746 -9.553 -28.387 1.00 37.34 192 ILE A N 1
ATOM 1540 C CA . ILE A 1 192 ? 15.527 -9.243 -29.598 1.00 37.34 192 ILE A CA 1
ATOM 1541 C C . ILE A 1 192 ? 16.734 -10.190 -29.658 1.00 37.34 192 ILE A C 1
ATOM 1543 O O . ILE A 1 192 ? 17.806 -9.878 -29.139 1.00 37.34 192 ILE A O 1
ATOM 1547 N N . SER A 1 193 ? 16.510 -11.371 -30.246 1.00 37.72 193 SER A N 1
ATOM 1548 C CA . SER A 1 193 ? 17.543 -12.322 -30.700 1.00 37.72 193 SER A CA 1
ATOM 1549 C C . SER A 1 193 ? 17.701 -12.233 -32.211 1.00 37.72 193 SER A C 1
ATOM 1551 O O . SER A 1 193 ? 16.652 -12.287 -32.892 1.00 37.72 193 SER A O 1
#

pLDDT: mean 76.15, std 24.25, range [27.38, 98.62]

Sequence (193 aa):
MPSLKVFSHKKKTKELAKESANNTVSSKPSISNSNNLKNDINSILHTYDVSLIGALENDHIQIMALYRKALKQAREKDIVSLQLTLVEFATEFTNHIQIEDERLYSYLKMMASSKSSTEQKVVAKFSSEMKNISISIFSFLSQSPCIPVTEDNIEFFLEEFKQMGALLEERIEREEKILYPIYKSSRKVVDIS

Solvent-accessible surface area (backbone atoms only — not comparable to full-atom values): 11652 Å² total; per-residue (Å²): 139,88,80,88,83,85,87,83,84,79,87,86,83,84,91,87,81,89,87,82,85,86,82,90,76,93,72,79,88,71,94,72,60,75,64,59,55,51,52,52,49,58,73,66,54,59,70,93,61,91,59,53,62,63,51,53,57,49,50,50,53,53,44,52,48,35,51,53,50,29,55,49,25,56,76,69,64,38,53,71,64,23,55,54,35,49,54,52,36,54,48,53,49,49,52,52,52,48,51,38,55,66,46,54,50,43,32,53,51,56,59,23,73,81,50,56,78,65,57,35,49,51,56,52,50,52,54,53,53,52,50,53,49,51,49,55,48,48,52,57,59,63,45,40,81,78,51,65,82,42,88,91,46,40,70,60,50,52,55,54,51,50,56,45,48,54,50,50,50,52,49,52,51,47,38,64,73,48,51,49,54,52,57,67,54,50,56,69,71,70,73,76,124

Mean predicted aligned error: 13.37 Å

InterPro domains:
  IPR012312 Hemerythrin-like [PF01814] (53-182)
  IPR038309 Regulator of RNA polymerase sigma(70) subunit, Rsd/AlgQ superfamily [G3DSA:1.20.120.1370] (40-191)

Radius of gyration: 26.27 Å; Cα contacts (8 Å, |Δi|>4): 87; chains: 1; bounding box: 76×51×72 Å

Foldseek 3Di:
DDDDDDDDDDDDDDDDDDDDDDDDDDDDPDDDDPPVVVVVVVVLAQDQDPCLVVVLVVLLVVLVVLLVVLLVCLVVVVQVVNVVSLVVNVVSLVVSVVSCVRHQLSNQCVLCVVDDPVSNVVSVVLVVVLVVLSVLLVVLSVVCVVPPDDPVCSVVNSVSSVVNVVSSVVNSCCCVVPRVVSSVVSVVVVPPD

Organism: NCBI:txid634765

Nearest PDB structures (foldseek):
  5w93-assembly2_B  TM=5.810E-01  e=8.014E-02  Mus musculus
  3t6g-assembly2_D  TM=5.164E-01  e=2.653E-01  Homo sapiens
  7e1v-assembly1_G  TM=6.958E-01  e=1.310E+00  Mycolicibacterium smegmatis MC2 51
  9ftz-assembly1_S  TM=5.667E-01  e=1.185E+00  Mycolicibacterium smegmatis
  7qhm-assembly1_S  TM=6.552E-01  e=3.214E+00  Corynebacterium glutamicum ATCC 13032

Secondary structure (DSSP, 8-state):
---------------------------------HHHHHHHHHHH-PPP-TTHHHHHHHHHHHHHHHHHHHHHHHHTT-HHHHHHHHHHHHHHHHHHHHHIIIIIIHHHHHHHHTS-HHHHHHHHHHHHHHHHHHHHHHHHHHHTTTS---TTTHHHHHHHHHHHHHHHHHHHHHIIIIIHHHHHHHHHHH---